Protein AF-A0A143G7W2-F1 (afdb_monomer_lite)

Radius of gyration: 32.05 Å; chains: 1; bounding box: 91×72×59 Å

Sequence (202 aa):
MAYADEVELKKSCVKDNPLVAGETDATLLQIYAQVCDKKNKDNKNGYLAQAAQQFQKIGRNDKALRLVNELNANNIQHSTLTDVKFLAGIGIANEALTQMRGAEVRYLTDETYAHAIALNDAVKKAKPLTVIEAKVEEPPKPVEVRRTRTTQRAATTQRRNIAATRTRQTQRNTTPVRTQAPAAKPATQPQRANPFGSLSQK

Secondary structure (DSSP, 8-state):
-------PPPHHHHHH-GGGTT---HHHHHHHHHHH-GGGGGGHHHHHHHHHHHHHHTT-HHHHHHHHHHHHHTT---HHHHHHHHHHHHHHHHHHHHHHHHTS--PPPHHHHHHHHHHHHHHHHT--HHHHHTTTS-PPP---------------------PPPP----------------------------TTTT----

Structure (mmCIF, N/CA/C/O backbone):
data_AF-A0A143G7W2-F1
#
_entry.id   AF-A0A143G7W2-F1
#
loop_
_atom_site.group_PDB
_atom_site.id
_atom_site.type_symbol
_atom_site.label_atom_id
_atom_site.label_alt_id
_atom_site.label_comp_id
_atom_site.label_asym_id
_atom_site.label_entity_id
_atom_site.label_seq_id
_atom_site.pdbx_PDB_ins_code
_atom_site.Cartn_x
_atom_site.Cartn_y
_atom_site.Cartn_z
_atom_site.occupancy
_atom_site.B_iso_or_equiv
_atom_site.auth_seq_id
_atom_site.auth_comp_id
_atom_site.auth_asym_id
_atom_site.auth_atom_id
_atom_site.pdbx_PDB_model_num
ATOM 1 N N . MET A 1 1 ? 8.218 -19.122 29.228 1.00 36.06 1 MET A N 1
ATOM 2 C CA . MET A 1 1 ? 7.908 -18.460 27.945 1.00 36.06 1 MET A CA 1
ATOM 3 C C . MET A 1 1 ? 6.431 -18.125 27.985 1.00 36.06 1 MET A C 1
ATOM 5 O O . MET A 1 1 ? 5.634 -19.045 28.091 1.00 36.06 1 MET A O 1
ATOM 9 N N . ALA A 1 2 ? 6.077 -16.843 28.076 1.00 36.91 2 ALA A N 1
ATOM 10 C CA . ALA A 1 2 ? 4.679 -16.426 28.083 1.00 36.91 2 ALA A CA 1
ATOM 11 C C . ALA A 1 2 ? 4.142 -16.566 26.656 1.00 36.91 2 ALA A C 1
ATOM 13 O O . ALA A 1 2 ? 4.701 -15.972 25.735 1.00 36.91 2 ALA A O 1
ATOM 14 N N . TYR A 1 3 ? 3.122 -17.401 26.477 1.00 42.34 3 TYR A N 1
ATOM 15 C CA . TYR A 1 3 ? 2.371 -17.485 25.233 1.00 42.34 3 TYR A CA 1
ATOM 16 C C . TYR A 1 3 ? 1.749 -16.108 25.001 1.00 42.34 3 TYR A C 1
ATOM 18 O O . TYR A 1 3 ? 0.978 -15.634 25.831 1.00 42.34 3 TYR A O 1
ATOM 26 N N . ALA A 1 4 ? 2.155 -15.422 23.934 1.00 49.25 4 ALA A N 1
ATOM 27 C CA . ALA A 1 4 ? 1.393 -14.281 23.460 1.00 49.25 4 ALA A CA 1
ATOM 28 C C . ALA A 1 4 ? 0.025 -14.838 23.060 1.00 49.25 4 ALA A C 1
ATOM 30 O O . ALA A 1 4 ? -0.034 -15.665 22.151 1.00 49.25 4 ALA A O 1
ATOM 31 N N . ASP A 1 5 ? -1.027 -14.463 23.790 1.00 54.78 5 ASP A N 1
ATOM 32 C CA . ASP A 1 5 ? -2.400 -14.823 23.446 1.00 54.78 5 ASP A CA 1
ATOM 33 C C . ASP A 1 5 ? -2.625 -14.539 21.959 1.00 54.78 5 ASP A C 1
ATOM 35 O O . ASP A 1 5 ? -2.422 -13.417 21.480 1.00 54.78 5 ASP A O 1
ATOM 39 N N . GLU A 1 6 ? -2.994 -15.580 21.221 1.00 66.00 6 GLU A N 1
ATOM 40 C CA . GLU A 1 6 ? -3.349 -15.483 19.816 1.00 66.00 6 GLU A CA 1
ATOM 41 C C . GLU A 1 6 ? -4.585 -14.582 19.715 1.00 66.00 6 GLU A C 1
ATOM 43 O O . GLU A 1 6 ? -5.655 -14.884 20.247 1.00 66.00 6 GLU A O 1
ATOM 48 N N . VAL A 1 7 ? -4.416 -13.397 19.123 1.00 79.56 7 VAL A N 1
ATOM 49 C CA . VAL A 1 7 ? -5.477 -12.387 19.075 1.00 79.56 7 VAL A CA 1
ATOM 50 C C . VAL A 1 7 ? -6.489 -12.789 18.009 1.00 79.56 7 VAL A C 1
ATOM 52 O O . VAL A 1 7 ? -6.415 -12.355 16.864 1.00 79.56 7 VAL A O 1
ATOM 55 N N . GLU A 1 8 ? -7.459 -13.615 18.388 1.00 85.25 8 GLU A N 1
ATOM 56 C CA . GLU A 1 8 ? -8.563 -13.987 17.510 1.00 85.25 8 GLU A CA 1
ATOM 57 C C . GLU A 1 8 ? -9.680 -12.933 17.519 1.00 85.25 8 GLU A C 1
ATOM 59 O O . GLU A 1 8 ? -10.251 -12.564 18.552 1.00 85.25 8 GLU A O 1
ATOM 64 N N . LEU A 1 9 ? -10.046 -12.453 16.328 1.00 91.00 9 LEU A N 1
ATOM 65 C CA . LEU A 1 9 ? -11.159 -11.525 16.160 1.00 91.00 9 LEU A CA 1
ATOM 66 C C . LEU A 1 9 ? -12.503 -12.254 16.230 1.00 91.00 9 LEU A C 1
ATOM 68 O O . LEU A 1 9 ? -12.721 -13.295 15.611 1.00 91.00 9 LEU A O 1
ATOM 72 N N . LYS A 1 10 ? -13.477 -11.640 16.912 1.00 93.12 10 LYS A N 1
ATOM 73 C CA . LYS A 1 10 ? -14.865 -12.130 16.923 1.00 93.12 10 LYS A CA 1
ATOM 74 C C . LYS A 1 10 ? -15.406 -12.225 15.493 1.00 93.12 10 LYS A C 1
ATOM 76 O O . LYS A 1 10 ? -15.246 -11.292 14.709 1.00 93.12 10 LYS A O 1
ATOM 81 N N . LYS A 1 11 ? -16.171 -13.278 15.183 1.00 92.75 11 LYS A N 1
ATOM 82 C CA . LYS A 1 11 ? -16.776 -13.483 13.847 1.00 92.75 11 LYS A CA 1
ATOM 83 C C . LYS A 1 11 ? -17.564 -12.269 13.331 1.00 92.75 11 LYS A C 1
ATOM 85 O O . LYS A 1 11 ? -17.514 -11.966 12.144 1.00 92.75 11 LYS A O 1
ATOM 90 N N . SER A 1 12 ? -18.258 -11.544 14.213 1.00 93.69 12 SER A N 1
ATOM 91 C CA . SER A 1 12 ? -18.975 -10.311 13.850 1.00 93.69 12 SER A CA 1
ATOM 92 C C . SER A 1 12 ? -18.035 -9.190 13.393 1.00 93.69 12 SER A C 1
ATOM 94 O O . SER A 1 12 ? -18.345 -8.491 12.441 1.00 93.69 12 SER A O 1
ATOM 96 N N . CYS A 1 13 ? -16.867 -9.052 14.028 1.00 93.88 13 CYS A N 1
ATOM 97 C CA . CYS A 1 13 ? -15.859 -8.058 13.660 1.00 93.88 13 CYS A CA 1
ATOM 98 C C . CYS A 1 13 ? -15.319 -8.308 12.249 1.00 93.88 13 CYS A C 1
ATOM 100 O O . CYS A 1 13 ? -15.228 -7.378 11.453 1.00 93.88 13 CYS A O 1
ATOM 102 N N . VAL A 1 14 ? -15.025 -9.572 11.927 1.00 95.06 14 VAL A N 1
ATOM 103 C CA . VAL A 1 14 ? -14.552 -9.974 10.594 1.00 95.06 14 VAL A CA 1
ATOM 104 C C . VAL A 1 14 ? -15.641 -9.769 9.538 1.00 95.06 14 VAL A C 1
ATOM 106 O O . VAL A 1 14 ? -15.345 -9.318 8.436 1.00 95.06 14 VAL A O 1
ATOM 109 N N . LYS A 1 15 ? -16.912 -10.028 9.878 1.00 95.69 15 LYS A N 1
ATOM 110 C CA . LYS A 1 15 ? -18.050 -9.755 8.986 1.00 95.69 15 LYS A CA 1
ATOM 111 C C . LYS A 1 15 ? -18.158 -8.269 8.625 1.00 95.69 15 LYS A C 1
ATOM 113 O O . LYS A 1 15 ? -18.395 -7.949 7.465 1.00 95.69 15 LYS A O 1
ATOM 118 N N . ASP A 1 16 ? -17.961 -7.384 9.600 1.00 93.94 16 ASP A N 1
ATOM 119 C CA . ASP A 1 16 ? -18.021 -5.932 9.393 1.00 93.94 16 ASP A CA 1
ATOM 120 C C . ASP A 1 16 ? -16.742 -5.369 8.746 1.00 93.94 16 ASP A C 1
ATOM 122 O O . ASP A 1 16 ? -16.755 -4.264 8.207 1.00 93.94 16 ASP A O 1
ATOM 126 N N . ASN A 1 17 ? -15.635 -6.118 8.792 1.00 94.94 17 ASN A N 1
ATOM 127 C CA . ASN A 1 17 ? -14.330 -5.720 8.268 1.00 94.94 17 ASN A CA 1
ATOM 128 C C . ASN A 1 17 ? -13.740 -6.831 7.383 1.00 94.94 17 ASN A C 1
ATOM 130 O O . ASN A 1 17 ? -12.750 -7.461 7.756 1.00 94.94 17 ASN A O 1
ATOM 134 N N . PRO A 1 18 ? -14.299 -7.076 6.186 1.00 95.06 18 PRO A N 1
ATOM 135 C CA . PRO A 1 18 ? -13.916 -8.219 5.356 1.00 95.06 18 PRO A CA 1
ATOM 136 C C . PRO A 1 18 ? -12.445 -8.209 4.909 1.00 95.06 18 PRO A C 1
ATOM 138 O O . PRO A 1 18 ? -11.904 -9.257 4.571 1.00 95.06 18 PRO A O 1
ATOM 141 N N . LEU A 1 19 ? -11.769 -7.054 4.933 1.00 95.12 19 LEU A N 1
ATOM 142 C CA . LEU A 1 19 ? -10.351 -6.945 4.568 1.00 95.12 19 LEU A CA 1
ATOM 143 C C . LEU A 1 19 ? -9.424 -7.729 5.511 1.00 95.12 19 LEU A C 1
ATOM 145 O O . LEU A 1 19 ? -8.384 -8.207 5.061 1.00 95.12 19 LEU A O 1
ATOM 149 N N . VAL A 1 20 ? -9.799 -7.904 6.785 1.00 95.31 20 VAL A N 1
ATOM 150 C CA . VAL A 1 20 ? -8.984 -8.637 7.774 1.00 95.31 20 VAL A CA 1
ATOM 151 C C . VAL A 1 20 ? -9.208 -10.153 7.732 1.00 95.31 20 VAL A C 1
ATOM 153 O O . VAL A 1 20 ? -8.523 -10.906 8.417 1.00 95.31 20 VAL A O 1
ATOM 156 N N . ALA A 1 21 ? -10.166 -10.632 6.935 1.00 94.06 21 ALA A N 1
ATOM 157 C CA . ALA A 1 21 ? -10.434 -12.060 6.836 1.00 94.06 21 ALA A CA 1
ATOM 158 C C . ALA A 1 21 ? -9.197 -12.816 6.315 1.00 94.06 21 ALA A C 1
ATOM 160 O O . ALA A 1 21 ? -8.621 -12.450 5.286 1.00 94.06 21 ALA A O 1
ATOM 161 N N . GLY A 1 22 ? -8.810 -13.873 7.036 1.00 91.38 22 GLY A N 1
ATOM 162 C CA . GLY A 1 22 ? -7.661 -14.721 6.705 1.00 91.38 22 GLY A CA 1
ATOM 163 C C . GLY A 1 22 ? -6.290 -14.112 7.012 1.00 91.38 22 GLY A C 1
ATOM 164 O O . GLY A 1 22 ? -5.282 -14.722 6.669 1.00 91.38 22 GLY A O 1
ATOM 165 N N . GLU A 1 23 ? -6.226 -12.930 7.631 1.00 94.25 23 GLU A N 1
ATOM 166 C CA . GLU A 1 23 ? -4.955 -12.350 8.064 1.00 94.25 23 GLU A CA 1
ATOM 167 C C . GLU A 1 23 ? -4.480 -12.956 9.386 1.00 94.25 23 GLU A C 1
ATOM 169 O O . GLU A 1 23 ? -5.280 -13.249 10.272 1.00 94.25 23 GLU A O 1
ATOM 174 N N . THR A 1 24 ? -3.163 -13.100 9.519 1.00 93.88 24 THR A N 1
ATOM 175 C CA . THR A 1 24 ? -2.505 -13.701 10.692 1.00 93.88 24 THR A CA 1
ATOM 176 C C . THR A 1 24 ? -1.534 -12.743 11.383 1.00 93.88 24 THR A C 1
ATOM 178 O O . THR A 1 24 ? -0.910 -13.106 12.376 1.00 93.88 24 THR A O 1
ATOM 181 N N . ASP A 1 25 ? -1.357 -11.526 10.855 1.00 95.81 25 ASP A N 1
ATOM 182 C CA . ASP A 1 25 ? -0.448 -10.540 11.439 1.00 95.81 25 ASP A CA 1
ATOM 183 C C . ASP A 1 25 ? -0.971 -10.069 12.803 1.00 95.81 25 ASP A C 1
ATOM 185 O O . ASP A 1 25 ? -2.022 -9.433 12.898 1.00 95.81 25 ASP A O 1
ATOM 189 N N . ALA A 1 26 ? -0.225 -10.366 13.869 1.00 94.94 26 ALA A N 1
ATOM 190 C CA . ALA A 1 26 ? -0.659 -10.103 15.239 1.00 94.94 26 ALA A CA 1
ATOM 191 C C . ALA A 1 26 ? -0.938 -8.612 15.492 1.00 94.94 26 ALA A C 1
ATOM 193 O O . ALA A 1 26 ? -1.921 -8.266 16.147 1.00 94.94 26 ALA A O 1
ATOM 194 N N . THR A 1 27 ? -0.110 -7.716 14.945 1.00 96.44 27 THR A N 1
ATOM 195 C CA . THR A 1 27 ? -0.301 -6.266 15.087 1.00 96.44 27 THR A CA 1
ATOM 196 C C . THR A 1 27 ? -1.569 -5.800 14.374 1.00 96.44 27 THR A C 1
ATOM 198 O O . THR A 1 27 ? -2.349 -5.036 14.942 1.00 96.44 27 THR A O 1
ATOM 201 N N . LEU A 1 28 ? -1.828 -6.290 13.162 1.00 97.25 28 LEU A N 1
ATOM 202 C CA . LEU A 1 28 ? -3.048 -5.997 12.418 1.00 97.25 28 LEU A CA 1
ATOM 203 C C . LEU A 1 28 ? -4.295 -6.485 13.165 1.00 97.25 28 LEU A C 1
ATOM 205 O O . LEU A 1 28 ? -5.264 -5.734 13.296 1.00 97.25 28 LEU A O 1
ATOM 209 N N . LEU A 1 29 ? -4.266 -7.713 13.688 1.00 96.62 29 LEU A N 1
ATOM 210 C CA . LEU A 1 29 ? -5.375 -8.286 14.453 1.00 96.62 29 LEU A CA 1
ATOM 211 C C . LEU A 1 29 ? -5.641 -7.488 15.737 1.00 96.62 29 LEU A C 1
ATOM 213 O O . LEU A 1 29 ? -6.794 -7.194 16.048 1.00 96.62 29 LEU A O 1
ATOM 217 N N . GLN A 1 30 ? -4.596 -7.032 16.433 1.00 96.38 30 GLN A N 1
ATOM 218 C CA . GLN A 1 30 ? -4.735 -6.138 17.589 1.00 96.38 30 GLN A CA 1
ATOM 219 C C . GLN A 1 30 ? -5.372 -4.794 17.222 1.00 96.38 30 GLN A C 1
ATOM 221 O O . GLN A 1 30 ? -6.261 -4.328 17.936 1.00 96.38 30 GLN A O 1
ATOM 226 N N . ILE A 1 31 ? -4.976 -4.180 16.103 1.00 97.25 31 ILE A N 1
ATOM 227 C CA . ILE A 1 31 ? -5.592 -2.933 15.626 1.00 97.25 31 ILE A CA 1
ATOM 228 C C . ILE A 1 31 ? -7.081 -3.160 15.334 1.00 97.25 31 ILE A C 1
ATOM 230 O O . ILE A 1 31 ? -7.925 -2.381 15.778 1.00 97.25 31 ILE A O 1
ATOM 234 N N . TYR A 1 32 ? -7.438 -4.250 14.651 1.00 96.56 32 TYR A N 1
ATOM 235 C CA . TYR A 1 32 ? -8.839 -4.569 14.367 1.00 96.56 32 TYR A CA 1
ATOM 236 C C . TYR A 1 32 ? -9.650 -4.929 15.616 1.00 96.56 32 TYR A C 1
ATOM 238 O O . TYR A 1 32 ? -10.845 -4.629 15.673 1.00 96.56 32 TYR A O 1
ATOM 246 N N . ALA A 1 33 ? -9.021 -5.482 16.655 1.00 95.25 33 ALA A N 1
ATOM 247 C CA . ALA A 1 33 ? -9.676 -5.656 17.946 1.00 95.25 33 ALA A CA 1
ATOM 248 C C . ALA A 1 33 ? -10.106 -4.296 18.524 1.00 95.25 33 ALA A C 1
ATOM 250 O O . ALA A 1 33 ? -11.224 -4.178 19.026 1.00 95.25 33 ALA A O 1
ATOM 251 N N . GLN A 1 34 ? -9.283 -3.251 18.358 1.00 96.38 34 GLN A N 1
ATOM 252 C CA . GLN A 1 34 ? -9.636 -1.883 18.751 1.00 96.38 34 GLN A CA 1
ATOM 253 C C . GLN A 1 34 ? -10.724 -1.269 17.860 1.00 96.38 34 GLN A C 1
ATOM 255 O O . GLN A 1 34 ? -11.620 -0.614 18.388 1.00 96.38 34 GLN A O 1
ATOM 260 N N . VAL A 1 35 ? -10.699 -1.515 16.541 1.00 95.94 35 VAL A N 1
ATOM 261 C CA . VAL A 1 35 ? -11.764 -1.095 15.598 1.00 95.94 35 VAL A CA 1
ATOM 262 C C . VAL A 1 35 ? -13.129 -1.652 16.016 1.00 95.94 35 VAL A C 1
ATOM 264 O O . VAL A 1 35 ? -14.157 -0.993 15.846 1.00 95.94 35 VAL A O 1
ATOM 267 N N . CYS A 1 36 ? -13.142 -2.878 16.535 1.00 94.56 36 CYS A N 1
ATOM 268 C CA . CYS A 1 36 ? -14.352 -3.608 16.891 1.00 94.56 36 CYS A CA 1
ATOM 269 C C . CYS A 1 36 ? -14.779 -3.441 18.354 1.00 94.56 36 CYS A C 1
ATOM 271 O O . CYS A 1 36 ? -15.866 -3.899 18.726 1.00 94.56 36 CYS A O 1
ATOM 273 N N . ASP A 1 37 ? -13.973 -2.773 19.181 1.00 94.62 37 ASP A N 1
ATOM 274 C CA . ASP A 1 37 ? -14.378 -2.416 20.533 1.00 94.62 37 ASP A CA 1
ATOM 275 C C . ASP A 1 37 ? -15.419 -1.287 20.489 1.00 94.62 37 ASP A C 1
ATOM 277 O O . ASP A 1 37 ? -15.194 -0.193 19.969 1.00 94.62 37 ASP A O 1
ATOM 281 N N . LYS A 1 38 ? -16.584 -1.544 21.093 1.00 92.31 38 LYS A N 1
ATOM 282 C CA . LYS A 1 38 ? -17.676 -0.569 21.204 1.00 92.31 38 LYS A CA 1
ATOM 283 C C . LYS A 1 38 ? -17.269 0.685 21.982 1.00 92.31 38 LYS A C 1
ATOM 285 O O . LYS A 1 38 ? -17.933 1.704 21.812 1.00 92.31 38 LYS A O 1
ATOM 290 N N . LYS A 1 39 ? -16.229 0.614 22.817 1.00 94.06 39 LYS A N 1
ATOM 291 C CA . LYS A 1 39 ? -15.675 1.758 23.556 1.00 94.06 39 LYS A CA 1
ATOM 292 C C . LYS A 1 39 ? -14.925 2.739 22.651 1.00 94.06 39 LYS A C 1
ATOM 294 O O . LYS A 1 39 ? -14.856 3.916 22.971 1.00 94.06 39 LYS A O 1
ATOM 299 N N . ASN A 1 40 ? -14.429 2.274 21.506 1.00 93.94 40 ASN A N 1
ATOM 300 C CA . ASN A 1 40 ? -13.577 3.043 20.598 1.00 93.94 40 ASN A CA 1
ATOM 301 C C . ASN A 1 40 ? -14.320 3.587 19.370 1.00 93.94 40 ASN A C 1
ATOM 303 O O . ASN A 1 40 ? -13.687 3.982 18.391 1.00 93.94 40 ASN A O 1
ATOM 307 N N . LYS A 1 41 ? -15.658 3.608 19.389 1.00 91.81 41 LYS A N 1
ATOM 308 C CA . LYS A 1 41 ? -16.477 4.011 18.232 1.00 91.81 41 LYS A CA 1
ATOM 309 C C . LYS A 1 41 ? -16.100 5.384 17.676 1.00 91.81 41 LYS A C 1
ATOM 311 O O . LYS A 1 41 ? -16.039 5.530 16.458 1.00 91.81 41 LYS A O 1
ATOM 316 N N . ASP A 1 42 ? -15.786 6.338 18.547 1.00 91.81 42 ASP A N 1
ATOM 317 C CA . ASP A 1 42 ? -15.444 7.709 18.149 1.00 91.81 42 ASP A CA 1
ATOM 318 C C . ASP A 1 42 ? -14.066 7.799 17.475 1.00 91.81 42 ASP A C 1
ATOM 320 O O . ASP A 1 42 ? -13.845 8.650 16.617 1.00 91.81 42 ASP A O 1
ATOM 324 N N . ASN A 1 43 ? -13.151 6.878 17.800 1.00 92.81 43 ASN A N 1
ATOM 325 C CA . ASN A 1 43 ? -11.812 6.801 17.211 1.00 92.81 43 ASN A CA 1
ATOM 326 C C . ASN A 1 43 ? -11.660 5.643 16.207 1.00 92.81 43 ASN A C 1
ATOM 328 O O . ASN A 1 43 ? -10.548 5.264 15.834 1.00 92.81 43 ASN A O 1
ATOM 332 N N . LYS A 1 44 ? -12.774 5.069 15.735 1.00 94.38 44 LYS A N 1
ATOM 333 C CA . LYS A 1 44 ? -12.754 3.945 14.787 1.00 94.38 44 LYS A CA 1
ATOM 334 C C . LYS A 1 44 ? -11.913 4.270 13.548 1.00 94.38 44 LYS A C 1
ATOM 336 O O . LYS A 1 44 ? -11.127 3.443 13.095 1.00 94.38 44 LYS A O 1
ATOM 341 N N . ASN A 1 45 ? -12.034 5.495 13.040 1.00 94.50 45 ASN A N 1
ATOM 342 C CA . ASN A 1 45 ? -11.313 5.958 11.855 1.00 94.50 45 ASN A CA 1
ATOM 343 C C . ASN A 1 45 ? -9.796 6.036 12.078 1.00 94.50 45 ASN A C 1
ATOM 345 O O . ASN A 1 45 ? -9.035 5.710 11.169 1.00 94.50 45 ASN A O 1
ATOM 349 N N . GLY A 1 46 ? -9.353 6.402 13.285 1.00 94.69 46 GLY A N 1
ATOM 350 C CA . GLY A 1 46 ? -7.935 6.405 13.644 1.00 94.69 46 GLY A CA 1
ATOM 351 C C . GLY A 1 46 ? -7.339 4.999 13.611 1.00 94.69 46 GLY A C 1
ATOM 352 O O . GLY A 1 46 ? -6.286 4.786 13.011 1.00 94.69 46 GLY A O 1
ATOM 353 N N . TYR A 1 47 ? -8.050 4.012 14.162 1.00 96.75 47 TYR A N 1
ATOM 354 C CA . TYR A 1 47 ? -7.621 2.612 14.094 1.00 96.75 47 TYR A CA 1
ATOM 355 C C . TYR A 1 47 ? -7.664 2.048 12.671 1.00 96.75 47 TYR A C 1
ATOM 357 O O . TYR A 1 47 ? -6.753 1.328 12.276 1.00 96.75 47 TYR A O 1
ATOM 365 N N . LEU A 1 48 ? -8.655 2.415 11.854 1.00 96.69 48 LEU A N 1
ATOM 366 C CA . LEU A 1 48 ? -8.673 2.026 10.440 1.00 96.69 48 LEU A CA 1
ATOM 367 C C . LEU A 1 48 ? -7.502 2.643 9.658 1.00 96.69 48 LEU A C 1
ATOM 369 O O . LEU A 1 48 ? -6.908 1.973 8.815 1.00 96.69 48 LEU A O 1
ATOM 373 N N . ALA A 1 49 ? -7.105 3.880 9.966 1.00 96.62 49 ALA A N 1
ATOM 374 C CA . ALA A 1 49 ? -5.912 4.486 9.379 1.00 96.62 49 ALA A CA 1
ATOM 375 C C . ALA A 1 49 ? -4.622 3.758 9.804 1.00 96.62 49 ALA A C 1
ATOM 377 O O . ALA A 1 49 ? -3.717 3.587 8.986 1.00 96.62 49 ALA A O 1
ATOM 378 N N . GLN A 1 50 ? -4.536 3.285 11.051 1.00 97.31 50 GLN A N 1
ATOM 379 C CA . GLN A 1 50 ? -3.432 2.431 11.510 1.00 97.31 50 GLN A CA 1
ATOM 380 C C . GLN A 1 50 ? -3.443 1.061 10.823 1.00 97.31 50 GLN A C 1
ATOM 382 O O . GLN A 1 50 ? -2.391 0.576 10.413 1.00 97.31 50 GLN A O 1
ATOM 387 N N . ALA A 1 51 ? -4.617 0.457 10.631 1.00 97.75 51 ALA A N 1
ATOM 388 C CA . ALA A 1 51 ? -4.753 -0.809 9.916 1.00 97.75 51 ALA A CA 1
ATOM 389 C C . ALA A 1 51 ? -4.284 -0.673 8.462 1.00 97.75 51 ALA A C 1
ATOM 391 O O . ALA A 1 51 ? -3.562 -1.534 7.968 1.00 97.75 51 ALA A O 1
ATOM 392 N N . ALA A 1 52 ? -4.613 0.440 7.796 1.00 98.06 52 ALA A N 1
ATOM 393 C CA . ALA A 1 52 ? -4.139 0.727 6.444 1.00 98.06 52 ALA A CA 1
ATOM 394 C C . ALA A 1 52 ? -2.603 0.798 6.372 1.00 98.06 52 ALA A C 1
ATOM 396 O O . ALA A 1 52 ? -2.000 0.219 5.469 1.00 98.06 52 ALA A O 1
ATOM 397 N N . GLN A 1 53 ? -1.963 1.449 7.350 1.00 98.12 53 GLN A N 1
ATOM 398 C CA . GLN A 1 53 ? -0.501 1.457 7.463 1.00 98.12 53 GLN A CA 1
ATOM 399 C C . GLN A 1 53 ? 0.055 0.055 7.678 1.00 98.12 53 GLN A C 1
ATOM 401 O O . GLN A 1 53 ? 1.052 -0.309 7.061 1.00 98.12 53 GLN A O 1
ATOM 406 N N . GLN A 1 54 ? -0.575 -0.734 8.548 1.00 98.25 54 GLN A N 1
ATOM 407 C CA . GLN A 1 54 ? -0.088 -2.070 8.854 1.00 98.25 54 GLN A CA 1
ATOM 408 C C . GLN A 1 54 ? -0.196 -2.995 7.641 1.00 98.25 54 GLN A C 1
ATOM 410 O O . GLN A 1 54 ? 0.787 -3.655 7.322 1.00 98.25 54 GLN A O 1
ATOM 415 N N . PHE A 1 55 ? -1.310 -2.963 6.899 1.00 98.44 55 PHE A N 1
ATOM 416 C CA . PHE A 1 55 ? -1.439 -3.674 5.623 1.00 98.44 55 PHE A CA 1
ATOM 417 C C . PHE A 1 55 ? -0.309 -3.326 4.649 1.00 98.44 55 PHE A C 1
ATOM 419 O O . PHE A 1 55 ? 0.282 -4.223 4.049 1.00 98.44 55 PHE A O 1
ATOM 426 N N . GLN A 1 56 ? 0.030 -2.041 4.521 1.00 98.12 56 GLN A N 1
ATOM 427 C CA . GLN A 1 56 ? 1.121 -1.601 3.652 1.00 98.12 56 GLN A CA 1
ATOM 428 C C . GLN A 1 56 ? 2.479 -2.137 4.133 1.00 98.12 56 GLN A C 1
ATOM 430 O O . GLN A 1 56 ? 3.255 -2.639 3.321 1.00 98.12 56 GLN A O 1
ATOM 435 N N . LYS A 1 57 ? 2.751 -2.103 5.443 1.00 97.56 57 LYS A N 1
ATOM 436 C CA . LYS A 1 57 ? 4.000 -2.620 6.031 1.00 97.56 57 LYS A CA 1
ATOM 437 C C . LYS A 1 57 ? 4.194 -4.118 5.806 1.00 97.56 57 LYS A C 1
ATOM 439 O O . LYS A 1 57 ? 5.318 -4.542 5.559 1.00 97.56 57 LYS A O 1
ATOM 444 N N . ILE A 1 58 ? 3.120 -4.907 5.856 1.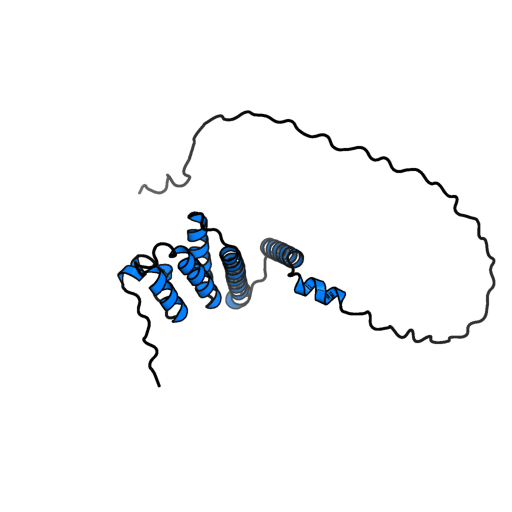00 97.31 58 ILE A N 1
ATOM 445 C CA . ILE A 1 58 ? 3.166 -6.362 5.623 1.00 97.31 58 ILE A CA 1
ATOM 446 C C . ILE A 1 58 ? 3.033 -6.743 4.136 1.00 97.31 58 ILE A C 1
ATOM 448 O O . ILE A 1 58 ? 2.854 -7.914 3.805 1.00 97.31 58 ILE A O 1
ATOM 452 N N . GLY A 1 59 ? 3.092 -5.765 3.224 1.00 96.69 59 GLY A N 1
ATOM 453 C CA . GLY A 1 59 ? 3.064 -5.985 1.776 1.00 96.69 59 GLY A CA 1
ATOM 454 C C . GLY A 1 59 ? 1.682 -6.276 1.181 1.00 96.69 59 GLY A C 1
ATOM 455 O O . GLY A 1 59 ? 1.584 -6.551 -0.011 1.00 96.69 59 GLY A O 1
ATOM 456 N N . ARG A 1 60 ? 0.599 -6.177 1.961 1.00 97.81 60 ARG A N 1
ATOM 457 C CA . ARG A 1 60 ? -0.798 -6.298 1.492 1.00 97.81 60 ARG A CA 1
ATOM 458 C C . ARG A 1 60 ? -1.268 -4.976 0.879 1.00 97.81 60 ARG A C 1
ATOM 460 O O . ARG A 1 60 ? -2.180 -4.312 1.379 1.00 97.81 60 ARG A O 1
ATOM 467 N N . ASN A 1 61 ? -0.569 -4.544 -0.167 1.00 98.19 61 ASN A N 1
ATOM 468 C CA . ASN A 1 61 ? -0.730 -3.216 -0.758 1.00 98.19 61 ASN A CA 1
ATOM 469 C C . ASN A 1 61 ? -2.121 -3.007 -1.381 1.00 98.19 61 ASN A C 1
ATOM 471 O O . ASN A 1 61 ? -2.665 -1.907 -1.319 1.00 98.19 61 ASN A O 1
ATOM 475 N N . ASP A 1 62 ? -2.730 -4.062 -1.919 1.00 97.62 62 ASP A N 1
ATOM 476 C CA . ASP A 1 62 ? -4.103 -4.080 -2.426 1.00 97.62 62 ASP A CA 1
ATOM 477 C C . ASP A 1 62 ? -5.126 -3.759 -1.319 1.00 97.62 62 ASP A C 1
ATOM 479 O O . ASP A 1 62 ? -5.971 -2.871 -1.477 1.00 97.62 62 ASP A O 1
ATOM 483 N N . LYS A 1 63 ? -5.001 -4.419 -0.160 1.00 98.12 63 LYS A N 1
ATOM 484 C CA . LYS A 1 63 ? -5.870 -4.206 1.005 1.00 98.12 63 LYS A CA 1
ATOM 485 C C . LYS A 1 63 ? -5.653 -2.830 1.620 1.00 98.12 63 LYS A C 1
ATOM 487 O O . LYS A 1 63 ? -6.630 -2.149 1.936 1.00 98.12 63 LYS A O 1
ATOM 492 N N . ALA A 1 64 ? -4.397 -2.392 1.728 1.00 98.31 64 ALA A N 1
ATOM 493 C CA . ALA A 1 64 ? -4.057 -1.045 2.181 1.00 98.31 64 ALA A CA 1
ATOM 494 C C . ALA A 1 64 ? -4.713 0.019 1.290 1.00 98.31 64 ALA A C 1
ATOM 496 O O . ALA A 1 64 ? -5.411 0.903 1.788 1.00 98.31 64 ALA A O 1
ATOM 497 N N . LEU A 1 65 ? -4.546 -0.092 -0.032 1.00 98.06 65 LEU A N 1
ATOM 498 C CA . LEU A 1 65 ? -5.094 0.863 -0.991 1.00 98.06 65 LEU A CA 1
ATOM 499 C C . LEU A 1 65 ? -6.625 0.889 -0.958 1.00 98.06 65 LEU A C 1
ATOM 501 O O . LEU A 1 65 ? -7.224 1.967 -0.989 1.00 98.06 65 LEU A O 1
ATOM 505 N N . ARG A 1 66 ? -7.265 -0.281 -0.861 1.00 97.75 66 ARG A N 1
ATOM 506 C CA . ARG A 1 66 ? -8.721 -0.383 -0.740 1.00 97.75 66 ARG A CA 1
ATOM 507 C C . ARG A 1 66 ? -9.231 0.314 0.519 1.00 97.75 66 ARG A C 1
ATOM 509 O O . ARG A 1 66 ? -10.117 1.158 0.410 1.00 97.75 66 ARG A O 1
ATOM 516 N N . LEU A 1 67 ? -8.625 0.042 1.675 1.00 97.69 67 LEU A N 1
ATOM 517 C CA . LEU A 1 67 ? -9.013 0.671 2.938 1.00 97.69 67 LEU A CA 1
ATOM 518 C C . LEU A 1 67 ? -8.809 2.193 2.914 1.00 97.69 67 LEU A C 1
ATOM 520 O O . LEU A 1 67 ? -9.683 2.943 3.342 1.00 97.69 67 LEU A O 1
ATOM 524 N N . VAL A 1 68 ? -7.692 2.673 2.356 1.00 97.88 68 VAL A N 1
ATOM 525 C CA . VAL A 1 68 ? -7.455 4.117 2.197 1.00 97.88 68 VAL A CA 1
ATOM 526 C C . VAL A 1 68 ? -8.519 4.767 1.311 1.00 97.88 68 VAL A C 1
ATOM 528 O O . VAL A 1 68 ? -9.006 5.852 1.626 1.00 97.88 68 VAL A O 1
ATOM 531 N N . ASN A 1 69 ? -8.890 4.136 0.196 1.00 96.88 69 ASN A N 1
ATOM 532 C CA . ASN A 1 69 ? -9.912 4.683 -0.693 1.00 96.88 69 ASN A CA 1
ATOM 533 C C . ASN A 1 69 ? -11.296 4.707 -0.026 1.00 96.88 69 ASN A C 1
ATOM 535 O O . ASN A 1 69 ? -12.015 5.690 -0.192 1.00 96.88 69 ASN A O 1
ATOM 539 N N . GLU A 1 70 ? -11.641 3.689 0.766 1.00 96.19 70 GLU A N 1
ATOM 540 C CA . GLU A 1 70 ? -12.870 3.668 1.569 1.00 96.19 70 GLU A CA 1
ATOM 541 C C . GLU A 1 70 ? -12.889 4.805 2.607 1.00 96.19 70 GLU A C 1
ATOM 543 O O . GLU A 1 70 ? -13.885 5.519 2.723 1.00 96.19 70 GLU A O 1
ATOM 548 N N . LEU A 1 71 ? -11.784 5.045 3.321 1.00 96.31 71 LEU A N 1
ATOM 549 C CA . LEU A 1 71 ? -11.679 6.153 4.280 1.00 96.31 71 LEU A CA 1
ATOM 550 C C . LEU A 1 71 ? -11.804 7.521 3.592 1.00 96.31 71 LEU A C 1
ATOM 552 O O . LEU A 1 71 ? -12.607 8.356 4.012 1.00 96.31 71 LEU A O 1
ATOM 556 N N . ASN A 1 72 ? -11.087 7.725 2.486 1.00 96.62 72 ASN A N 1
ATOM 557 C CA . ASN A 1 72 ? -11.153 8.968 1.717 1.00 96.62 72 ASN A CA 1
ATOM 558 C C . ASN A 1 72 ? -12.557 9.222 1.141 1.00 96.62 72 ASN A C 1
ATOM 560 O O . ASN A 1 72 ? -13.021 10.361 1.155 1.00 96.62 72 ASN A O 1
ATOM 564 N N . ALA A 1 73 ? -13.254 8.179 0.670 1.00 96.06 73 ALA A N 1
ATOM 565 C CA . ALA A 1 73 ? -14.632 8.282 0.178 1.00 96.06 73 ALA A CA 1
ATOM 566 C C . ALA A 1 73 ? -15.616 8.719 1.277 1.00 96.06 73 ALA A C 1
ATOM 568 O O . ALA A 1 73 ? -16.612 9.380 0.992 1.00 96.06 73 ALA A O 1
ATOM 569 N N . ASN A 1 74 ? -15.297 8.416 2.536 1.00 94.69 74 ASN A N 1
ATOM 570 C CA . ASN A 1 74 ? -16.028 8.879 3.713 1.00 94.69 74 ASN A CA 1
ATOM 571 C C . ASN A 1 74 ? -15.534 10.243 4.238 1.00 94.69 74 ASN A C 1
ATOM 573 O O . ASN A 1 74 ? -15.849 10.618 5.365 1.00 94.69 74 ASN A O 1
ATOM 577 N N . ASN A 1 75 ? -14.779 11.001 3.432 1.00 94.31 75 ASN A N 1
ATOM 578 C CA . ASN A 1 75 ? -14.185 12.300 3.775 1.00 94.31 75 ASN A CA 1
ATOM 579 C C . ASN A 1 75 ? -13.186 12.267 4.944 1.00 94.31 75 ASN A C 1
ATOM 581 O O . ASN A 1 75 ? -12.905 13.299 5.551 1.00 94.31 75 ASN A O 1
ATOM 585 N N . ILE A 1 76 ? -12.607 11.104 5.245 1.00 93.75 76 ILE A N 1
ATOM 586 C CA . ILE A 1 76 ? -11.548 10.975 6.247 1.00 93.75 76 ILE A CA 1
ATOM 587 C C . ILE A 1 76 ? -10.218 11.176 5.530 1.00 93.75 76 ILE A C 1
ATOM 589 O O . ILE A 1 76 ? -9.782 10.316 4.770 1.00 93.75 76 ILE A O 1
ATOM 593 N N . GLN A 1 77 ? -9.583 12.323 5.765 1.00 89.94 77 GLN A N 1
ATOM 594 C CA . GLN A 1 77 ? -8.330 12.703 5.118 1.00 89.94 77 GLN A CA 1
ATOM 595 C C . GLN A 1 77 ? -7.249 12.941 6.171 1.00 89.94 77 GLN A C 1
ATOM 597 O O . GLN A 1 77 ? -7.398 13.781 7.057 1.00 89.94 77 GLN A O 1
ATOM 602 N N . HIS A 1 78 ? -6.138 12.219 6.050 1.00 88.38 78 HIS A N 1
ATOM 603 C CA . HIS A 1 78 ? -4.947 12.390 6.879 1.00 88.38 78 HIS A CA 1
ATOM 604 C C . HIS A 1 78 ? -3.706 12.254 5.998 1.00 88.38 78 HIS A C 1
ATOM 606 O O . HIS A 1 78 ? -3.715 11.461 5.055 1.00 88.38 78 HIS A O 1
ATOM 612 N N . SER A 1 79 ? -2.626 12.974 6.317 1.00 92.19 79 SER A N 1
ATOM 613 C CA . SER A 1 79 ? -1.351 12.859 5.588 1.00 92.19 79 SER A CA 1
ATOM 614 C C . SER A 1 79 ? -0.875 11.410 5.520 1.00 92.19 79 SER A C 1
ATOM 616 O O . SER A 1 79 ? -0.510 10.932 4.453 1.00 92.19 79 SER A O 1
ATOM 618 N N . THR A 1 80 ? -1.029 10.667 6.617 1.00 94.12 80 THR A N 1
ATOM 619 C CA . THR A 1 80 ? -0.662 9.254 6.669 1.00 94.12 80 THR A CA 1
ATOM 620 C C . THR A 1 80 ? -1.442 8.386 5.683 1.00 94.12 80 THR A C 1
ATOM 622 O O . THR A 1 80 ? -0.899 7.415 5.172 1.00 94.12 80 THR A O 1
ATOM 625 N N . LEU A 1 81 ? -2.701 8.714 5.371 1.00 96.69 81 LEU A N 1
ATOM 626 C CA . LEU A 1 81 ? -3.457 7.976 4.355 1.00 96.69 81 LEU A CA 1
ATOM 627 C C . LEU A 1 81 ? -2.898 8.239 2.954 1.00 96.69 81 LEU A C 1
ATOM 629 O O . LEU A 1 81 ? -2.823 7.316 2.146 1.00 96.69 81 LEU A O 1
ATOM 633 N N . THR A 1 82 ? -2.462 9.469 2.676 1.00 96.88 82 THR A N 1
ATOM 634 C CA . THR A 1 82 ? -1.765 9.803 1.427 1.00 96.88 82 THR A CA 1
ATOM 635 C C . THR A 1 82 ? -0.425 9.073 1.330 1.00 96.88 82 THR A C 1
ATOM 637 O O . THR A 1 82 ? -0.129 8.508 0.277 1.00 96.88 82 THR A O 1
ATOM 640 N N . ASP A 1 83 ? 0.333 8.999 2.427 1.00 96.75 83 ASP A N 1
ATOM 641 C CA . ASP A 1 83 ? 1.598 8.258 2.484 1.00 96.75 83 ASP A CA 1
ATOM 642 C C . ASP A 1 83 ? 1.374 6.765 2.217 1.00 96.75 83 ASP A C 1
ATOM 644 O O . ASP A 1 83 ? 2.024 6.176 1.354 1.00 96.75 83 ASP A O 1
ATOM 648 N N . VAL A 1 84 ? 0.391 6.155 2.890 1.00 98.12 84 VAL A N 1
ATOM 649 C CA . VAL A 1 84 ? 0.022 4.746 2.680 1.00 98.12 84 VAL A CA 1
ATOM 650 C C . VAL A 1 84 ? -0.432 4.504 1.246 1.00 98.12 84 VAL A C 1
ATOM 652 O O . VAL A 1 84 ? -0.012 3.524 0.638 1.00 98.12 84 VAL A O 1
ATOM 655 N N . LYS A 1 85 ? -1.250 5.396 0.673 1.00 98.12 85 LYS A N 1
ATOM 656 C CA . LYS A 1 85 ? -1.691 5.296 -0.724 1.00 98.12 85 LYS A CA 1
ATOM 657 C C . LYS A 1 85 ? -0.513 5.309 -1.690 1.00 98.12 85 LYS A C 1
ATOM 659 O O . LYS A 1 85 ? -0.478 4.503 -2.617 1.00 98.12 85 LYS A O 1
ATOM 664 N N . PHE A 1 86 ? 0.436 6.215 -1.474 1.00 97.69 86 PHE A N 1
ATOM 665 C CA . PHE A 1 86 ? 1.630 6.333 -2.301 1.00 97.69 86 PHE A CA 1
ATOM 666 C C . PHE A 1 86 ? 2.516 5.086 -2.189 1.00 97.69 86 PHE A C 1
ATOM 668 O O . PHE A 1 86 ? 2.868 4.491 -3.206 1.00 97.69 86 PHE A O 1
ATOM 675 N N . LEU A 1 87 ? 2.809 4.640 -0.965 1.00 98.06 87 LEU A N 1
ATOM 676 C CA . LEU A 1 87 ? 3.632 3.456 -0.713 1.00 98.06 87 LEU A CA 1
ATOM 677 C C . LEU A 1 87 ? 2.983 2.169 -1.241 1.00 98.06 87 LEU A C 1
ATOM 679 O O . LEU A 1 87 ? 3.664 1.358 -1.867 1.00 98.06 87 LEU A O 1
ATOM 683 N N . ALA A 1 88 ? 1.672 2.001 -1.056 1.00 98.38 88 ALA A N 1
ATOM 684 C CA . ALA A 1 88 ? 0.929 0.876 -1.619 1.00 98.38 88 ALA A CA 1
ATOM 685 C C . ALA A 1 88 ? 0.954 0.895 -3.155 1.00 98.38 88 ALA A C 1
ATOM 687 O O . ALA A 1 88 ? 1.166 -0.141 -3.782 1.00 98.38 88 ALA A O 1
ATOM 688 N N . GLY A 1 89 ? 0.808 2.076 -3.767 1.00 98.06 89 GLY A N 1
ATOM 689 C CA . GLY A 1 89 ? 0.939 2.251 -5.214 1.00 98.06 89 GLY A CA 1
ATOM 690 C C . GLY A 1 89 ? 2.318 1.843 -5.741 1.00 98.06 89 GLY A C 1
ATOM 691 O O . GLY A 1 89 ? 2.396 1.135 -6.743 1.00 98.06 89 GLY A O 1
ATOM 692 N N . ILE A 1 90 ? 3.398 2.217 -5.044 1.00 97.75 90 ILE A N 1
ATOM 693 C CA . ILE A 1 90 ? 4.761 1.764 -5.371 1.00 97.75 90 ILE A CA 1
ATOM 694 C C . ILE A 1 90 ? 4.871 0.243 -5.249 1.00 97.75 90 ILE A C 1
ATOM 696 O O . ILE A 1 90 ? 5.425 -0.399 -6.139 1.00 97.75 90 ILE A O 1
ATOM 700 N N . GLY A 1 91 ? 4.345 -0.335 -4.166 1.00 98.00 91 GLY A N 1
ATOM 701 C CA . GLY A 1 91 ? 4.362 -1.780 -3.947 1.00 98.00 91 GLY A CA 1
ATOM 702 C C . GLY A 1 91 ? 3.702 -2.550 -5.092 1.00 98.00 91 GLY A C 1
ATOM 703 O O . GLY A 1 91 ? 4.320 -3.451 -5.654 1.00 98.00 91 GLY A O 1
ATOM 704 N N . ILE A 1 92 ? 2.502 -2.128 -5.502 1.00 98.38 92 ILE A N 1
ATOM 705 C CA . ILE A 1 92 ? 1.762 -2.717 -6.630 1.00 98.38 92 ILE A CA 1
ATOM 706 C C . ILE A 1 92 ? 2.528 -2.540 -7.950 1.00 98.38 92 ILE A C 1
ATOM 708 O O . ILE A 1 92 ? 2.639 -3.480 -8.734 1.00 98.38 92 ILE A O 1
ATOM 712 N N . ALA A 1 93 ? 3.089 -1.353 -8.206 1.00 97.62 93 ALA A N 1
ATOM 713 C CA . ALA A 1 93 ? 3.868 -1.106 -9.419 1.00 97.62 93 ALA A CA 1
ATOM 714 C C . ALA A 1 93 ? 5.121 -1.997 -9.489 1.00 97.62 93 ALA A C 1
ATOM 716 O O . ALA A 1 93 ? 5.438 -2.537 -10.548 1.00 97.62 93 ALA A O 1
ATOM 717 N N . ASN A 1 94 ? 5.812 -2.196 -8.364 1.00 96.69 94 ASN A N 1
ATOM 718 C CA . ASN A 1 94 ? 6.976 -3.077 -8.284 1.00 96.69 94 ASN A CA 1
ATOM 719 C C . ASN A 1 94 ? 6.609 -4.553 -8.474 1.00 96.69 94 ASN A C 1
ATOM 721 O O . ASN A 1 94 ? 7.351 -5.283 -9.134 1.00 96.69 94 ASN A O 1
ATOM 725 N N . GLU A 1 95 ? 5.477 -4.998 -7.930 1.00 97.06 95 GLU A N 1
ATOM 726 C CA . GLU A 1 95 ? 4.956 -6.348 -8.158 1.00 97.06 95 GLU A CA 1
ATOM 727 C C . GLU A 1 95 ? 4.657 -6.574 -9.645 1.00 97.06 95 GLU A C 1
ATOM 729 O O . GLU A 1 95 ? 5.151 -7.537 -10.233 1.00 97.06 95 GLU A O 1
ATOM 734 N N . ALA A 1 96 ? 3.966 -5.627 -10.289 1.00 97.06 96 ALA A N 1
ATOM 735 C CA . ALA A 1 96 ? 3.698 -5.675 -11.722 1.00 97.06 96 ALA A CA 1
ATOM 736 C C . ALA A 1 96 ? 4.995 -5.712 -12.548 1.00 97.06 96 ALA A C 1
ATOM 738 O O . ALA A 1 96 ? 5.130 -6.540 -13.445 1.00 97.06 96 ALA A O 1
ATOM 739 N N . LEU A 1 97 ? 5.990 -4.880 -12.220 1.00 96.50 97 LEU A N 1
ATOM 740 C CA . LEU A 1 97 ? 7.302 -4.913 -12.878 1.00 96.50 97 LEU A CA 1
ATOM 741 C C . LEU A 1 97 ? 8.004 -6.263 -12.699 1.00 96.50 97 LEU A C 1
ATOM 743 O O . LEU A 1 97 ? 8.595 -6.782 -13.647 1.00 96.50 97 LEU A O 1
ATOM 747 N N . THR A 1 98 ? 7.928 -6.839 -11.501 1.00 96.56 98 THR A N 1
ATOM 748 C CA . THR A 1 98 ? 8.507 -8.154 -11.200 1.00 96.56 98 THR A CA 1
ATOM 749 C C . THR A 1 98 ? 7.828 -9.241 -12.025 1.00 96.56 98 THR A C 1
ATOM 751 O O . THR A 1 98 ? 8.516 -10.070 -12.615 1.00 96.56 98 THR A O 1
ATOM 754 N N . GLN A 1 99 ? 6.500 -9.205 -12.151 1.00 97.06 99 GLN A N 1
ATOM 755 C CA . GLN A 1 99 ? 5.749 -10.123 -13.004 1.00 97.06 99 GLN A CA 1
ATOM 756 C C . GLN A 1 99 ? 6.113 -9.949 -14.486 1.00 97.06 99 GLN A C 1
ATOM 758 O O . GLN A 1 99 ? 6.442 -10.928 -15.155 1.00 97.06 99 GLN A O 1
ATOM 763 N N . MET A 1 100 ? 6.137 -8.709 -14.986 1.00 96.81 100 MET A N 1
ATOM 764 C CA . MET A 1 100 ? 6.498 -8.397 -16.373 1.00 96.81 100 MET A CA 1
ATOM 765 C C . MET A 1 100 ? 7.892 -8.921 -16.726 1.00 96.81 100 MET A C 1
ATOM 767 O O . MET A 1 100 ? 8.087 -9.500 -17.789 1.00 96.81 100 MET A O 1
ATOM 771 N N . ARG A 1 101 ? 8.868 -8.728 -15.833 1.00 96.25 101 ARG A N 1
ATOM 772 C CA . ARG A 1 101 ? 10.267 -9.111 -16.061 1.00 96.25 101 ARG A CA 1
ATOM 773 C C . ARG A 1 101 ? 10.537 -10.587 -15.797 1.00 96.25 101 ARG A C 1
ATOM 775 O O . ARG A 1 101 ? 11.340 -11.177 -16.510 1.00 96.25 101 ARG A O 1
ATOM 782 N N . GLY A 1 102 ? 9.921 -11.146 -14.761 1.00 96.06 102 GLY A N 1
ATOM 783 C CA . GLY A 1 102 ? 10.187 -12.495 -14.275 1.00 96.06 102 GLY A CA 1
ATOM 784 C C . GLY A 1 102 ? 9.306 -13.551 -14.929 1.00 96.06 102 GLY A C 1
ATOM 785 O O . GLY A 1 102 ? 9.824 -14.509 -15.490 1.00 96.06 102 GLY A O 1
ATOM 786 N N . ALA A 1 103 ? 7.985 -13.375 -14.869 1.00 96.38 103 ALA A N 1
ATOM 787 C CA . ALA A 1 103 ? 7.025 -14.362 -15.364 1.00 96.38 103 ALA A CA 1
ATOM 788 C C . ALA A 1 103 ? 6.737 -14.196 -16.862 1.00 96.38 103 ALA A C 1
ATOM 790 O O . ALA A 1 103 ? 6.664 -15.176 -17.595 1.00 96.38 103 ALA A O 1
ATOM 791 N N . GLU A 1 104 ? 6.591 -12.952 -17.322 1.00 97.25 104 GLU A N 1
ATOM 792 C CA . GLU A 1 104 ? 6.225 -12.645 -18.712 1.00 97.25 104 GLU A CA 1
ATOM 793 C C . GLU A 1 104 ? 7.448 -12.377 -19.604 1.00 97.25 104 GLU A C 1
ATOM 795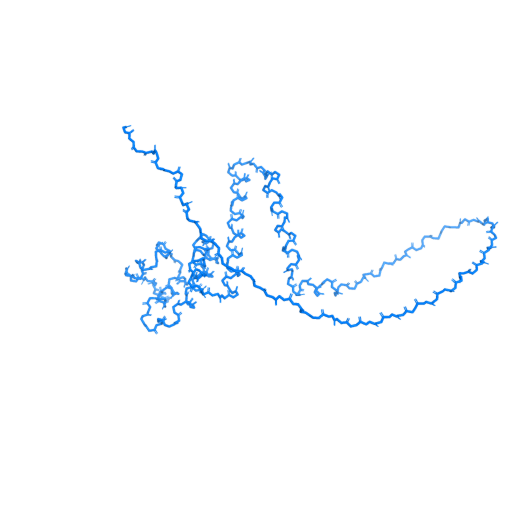 O O . GLU A 1 104 ? 7.317 -12.308 -20.823 1.00 97.25 104 GLU A O 1
ATOM 800 N N . VAL A 1 105 ? 8.637 -12.226 -19.004 1.00 96.44 105 VAL A N 1
ATOM 801 C CA . VAL A 1 105 ? 9.930 -12.000 -19.681 1.00 96.44 105 VAL A CA 1
ATOM 802 C C . VAL A 1 105 ? 9.873 -10.860 -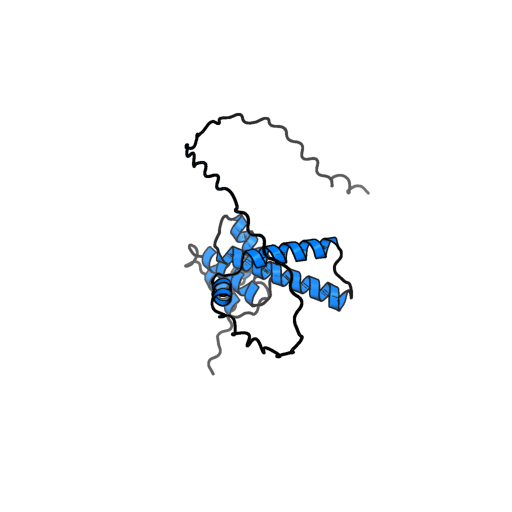20.712 1.00 96.44 105 VAL A C 1
ATOM 804 O O . VAL A 1 105 ? 10.527 -10.884 -21.754 1.00 96.44 105 VAL A O 1
ATOM 807 N N . ARG A 1 106 ? 9.091 -9.817 -20.422 1.00 96.50 106 ARG A N 1
ATOM 808 C CA . ARG A 1 106 ? 8.917 -8.659 -21.302 1.00 96.50 106 ARG A CA 1
ATOM 809 C C . ARG A 1 106 ? 9.468 -7.376 -20.702 1.00 96.50 106 ARG A C 1
ATOM 811 O O . ARG A 1 106 ? 9.663 -7.229 -19.495 1.00 96.50 106 ARG A O 1
ATOM 818 N N . TYR A 1 107 ? 9.735 -6.426 -21.588 1.00 95.50 107 TYR A N 1
ATOM 819 C CA . TYR A 1 107 ? 10.099 -5.062 -21.231 1.00 95.50 107 TYR A CA 1
ATOM 820 C C . TYR A 1 107 ? 8.848 -4.187 -21.087 1.00 95.50 107 TYR A C 1
ATOM 822 O O . TYR A 1 107 ? 7.743 -4.573 -21.477 1.00 95.50 107 TYR A O 1
ATOM 830 N N . LEU A 1 108 ? 9.039 -2.998 -20.519 1.00 95.50 108 LEU A N 1
ATOM 831 C CA . LEU A 1 108 ? 8.037 -1.941 -20.569 1.00 95.50 108 LEU A CA 1
ATOM 832 C C . LEU A 1 108 ? 7.806 -1.517 -22.025 1.00 95.50 108 LEU A C 1
ATOM 834 O O . LEU A 1 108 ? 8.745 -1.471 -22.818 1.00 95.50 108 LEU A O 1
ATOM 838 N N . THR A 1 109 ? 6.559 -1.206 -22.362 1.00 96.56 109 THR A N 1
ATOM 839 C CA . THR A 1 109 ? 6.208 -0.539 -23.623 1.00 96.56 109 THR A CA 1
ATOM 840 C C . THR A 1 109 ? 6.537 0.949 -23.540 1.00 96.56 109 THR A C 1
ATOM 842 O O . THR A 1 109 ? 6.647 1.486 -22.435 1.00 96.56 109 THR A O 1
ATOM 845 N N . ASP A 1 110 ? 6.602 1.638 -24.681 1.00 97.00 110 ASP A N 1
ATOM 846 C CA . ASP A 1 110 ? 6.845 3.088 -24.724 1.00 97.00 110 ASP A CA 1
ATOM 847 C C . ASP A 1 110 ? 5.868 3.876 -23.831 1.00 97.00 110 ASP A C 1
ATOM 849 O O . ASP A 1 110 ? 6.275 4.775 -23.098 1.00 97.00 110 ASP A O 1
ATOM 853 N N . GLU A 1 111 ? 4.590 3.484 -23.818 1.00 96.06 111 GLU A N 1
ATOM 854 C CA . GLU A 1 111 ? 3.550 4.086 -22.975 1.00 96.06 111 GLU A CA 1
ATOM 855 C C . GLU A 1 111 ? 3.814 3.875 -21.475 1.00 96.06 111 GLU A C 1
ATOM 857 O O . GLU A 1 111 ? 3.885 4.828 -20.695 1.00 96.06 111 GLU A O 1
ATOM 862 N N . THR A 1 112 ? 4.010 2.621 -21.054 1.00 95.75 112 THR A N 1
ATOM 863 C CA . THR A 1 112 ? 4.252 2.302 -19.634 1.00 95.75 112 THR A CA 1
ATOM 864 C C . THR A 1 112 ? 5.571 2.892 -19.132 1.00 95.75 112 THR A C 1
ATOM 866 O O . THR A 1 112 ? 5.650 3.356 -17.992 1.00 95.75 112 THR A O 1
ATOM 869 N N . TYR A 1 113 ? 6.590 2.949 -19.993 1.00 97.12 113 TYR A N 1
ATOM 870 C CA . TYR A 1 113 ? 7.862 3.588 -19.690 1.00 97.12 113 TYR A CA 1
ATOM 871 C C . TYR A 1 113 ? 7.712 5.105 -19.530 1.00 97.12 113 TYR A C 1
ATOM 873 O O . TYR A 1 113 ? 8.219 5.661 -18.555 1.00 97.12 113 TYR A O 1
ATOM 881 N N . ALA A 1 114 ? 6.957 5.775 -20.408 1.00 97.56 114 ALA A N 1
ATOM 882 C CA . ALA A 1 114 ? 6.688 7.208 -20.291 1.00 97.56 114 ALA A CA 1
ATOM 883 C C . ALA A 1 114 ? 6.019 7.563 -18.950 1.00 97.56 114 ALA A C 1
ATOM 885 O O . ALA A 1 114 ? 6.424 8.522 -18.285 1.00 97.56 114 ALA A O 1
ATOM 886 N N . HIS A 1 115 ? 5.051 6.759 -18.498 1.00 96.62 115 HIS A N 1
ATOM 887 C CA . HIS A 1 115 ? 4.422 6.947 -17.188 1.00 96.62 115 HIS A CA 1
ATOM 888 C C . HIS A 1 115 ? 5.389 6.718 -16.018 1.00 96.62 115 HIS A C 1
ATOM 890 O O . HIS A 1 115 ? 5.389 7.500 -15.063 1.00 96.62 115 HIS A O 1
ATOM 896 N N . ALA A 1 116 ? 6.252 5.701 -16.100 1.00 96.44 116 ALA A N 1
ATOM 897 C CA . ALA A 1 116 ? 7.270 5.449 -15.081 1.00 96.44 116 ALA A CA 1
ATOM 898 C C . ALA A 1 116 ? 8.273 6.613 -14.965 1.00 96.44 116 ALA A C 1
ATOM 900 O O . ALA A 1 116 ? 8.626 7.026 -13.858 1.00 96.44 116 ALA A O 1
ATOM 901 N N . ILE A 1 117 ? 8.690 7.191 -16.096 1.00 97.50 117 ILE A N 1
ATOM 902 C CA . ILE A 1 117 ? 9.572 8.364 -16.121 1.00 97.50 117 ILE A CA 1
ATOM 903 C C . ILE A 1 117 ? 8.885 9.593 -15.518 1.00 97.50 117 ILE A C 1
ATOM 905 O O . ILE A 1 117 ? 9.483 10.268 -14.678 1.00 97.50 117 ILE A O 1
ATOM 909 N N . ALA A 1 118 ? 7.622 9.851 -15.864 1.00 97.38 118 ALA A N 1
ATOM 910 C CA . ALA A 1 118 ? 6.869 10.966 -15.292 1.00 97.38 118 ALA A CA 1
ATOM 911 C C . ALA A 1 118 ? 6.759 10.867 -13.759 1.00 97.38 118 ALA A C 1
ATOM 913 O O . ALA A 1 118 ? 6.952 11.865 -13.057 1.00 97.38 118 ALA A O 1
ATOM 914 N N . LEU A 1 119 ? 6.512 9.662 -13.228 1.00 96.81 119 LEU A N 1
ATOM 915 C CA . LEU A 1 119 ? 6.500 9.418 -11.785 1.00 96.81 119 LEU A CA 1
ATOM 916 C C . LEU A 1 119 ? 7.879 9.661 -11.161 1.00 96.81 119 LEU A C 1
ATOM 918 O O . LEU A 1 119 ? 7.980 10.364 -10.158 1.00 96.81 119 LEU A O 1
ATOM 922 N N . ASN A 1 120 ? 8.943 9.129 -11.763 1.00 96.69 120 ASN A N 1
ATOM 923 C CA . ASN A 1 120 ? 10.313 9.330 -11.289 1.00 96.69 120 ASN A CA 1
ATOM 924 C C . ASN A 1 120 ? 10.673 10.822 -11.193 1.00 96.69 120 ASN A C 1
ATOM 926 O O . ASN A 1 120 ? 11.241 11.276 -10.199 1.00 96.69 120 ASN A O 1
ATOM 930 N N . ASP A 1 121 ? 10.302 11.615 -12.194 1.00 97.50 121 ASP A N 1
ATOM 931 C CA . ASP A 1 121 ? 10.567 13.051 -12.184 1.00 97.50 121 ASP A CA 1
ATOM 932 C C . ASP A 1 121 ? 9.719 13.804 -11.152 1.00 97.50 121 ASP A C 1
ATOM 934 O O . ASP A 1 121 ? 10.214 14.744 -10.524 1.00 97.50 121 ASP A O 1
ATOM 938 N N . ALA A 1 122 ? 8.474 13.380 -10.915 1.00 96.62 122 ALA A N 1
ATOM 939 C CA . ALA A 1 122 ? 7.664 13.902 -9.816 1.00 96.62 122 ALA A CA 1
ATOM 940 C C . ALA A 1 122 ? 8.305 13.599 -8.448 1.00 96.62 122 ALA A C 1
ATOM 942 O O . ALA A 1 122 ? 8.408 14.493 -7.607 1.00 96.62 122 ALA A O 1
ATOM 943 N N . VAL A 1 123 ? 8.823 12.383 -8.251 1.00 95.62 123 VAL A N 1
ATOM 944 C CA . VAL A 1 123 ? 9.524 11.981 -7.021 1.00 95.62 123 VAL A CA 1
ATOM 945 C C . VAL A 1 123 ? 10.791 12.809 -6.803 1.00 95.62 123 VAL A C 1
ATOM 947 O O . VAL A 1 123 ? 11.003 13.324 -5.707 1.00 95.62 123 VAL A O 1
ATOM 950 N N . LYS A 1 124 ? 11.609 13.031 -7.842 1.00 94.00 124 LYS A N 1
ATOM 951 C CA . LYS A 1 124 ? 12.806 13.893 -7.744 1.00 94.00 124 LYS A CA 1
ATOM 952 C C . LYS A 1 124 ? 12.470 15.323 -7.315 1.00 94.00 124 LYS A C 1
ATOM 954 O O . LYS A 1 124 ? 13.251 15.940 -6.589 1.00 94.00 124 LYS A O 1
ATOM 959 N N . LYS A 1 125 ? 11.333 15.860 -7.772 1.00 94.75 125 LYS A N 1
ATOM 960 C CA . LYS A 1 125 ? 10.848 17.196 -7.384 1.00 94.75 125 LYS A CA 1
ATOM 961 C C . LYS A 1 125 ? 10.364 17.235 -5.934 1.00 94.75 125 LYS A C 1
ATOM 963 O O . LYS A 1 125 ? 10.531 18.259 -5.283 1.00 94.75 125 LYS A O 1
ATOM 968 N N . ALA A 1 126 ? 9.825 16.129 -5.430 1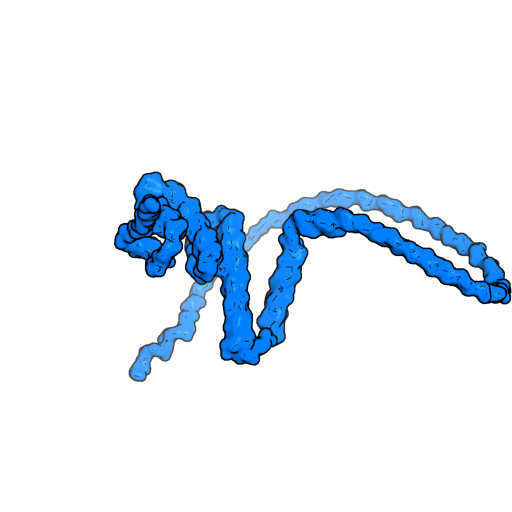.00 93.38 126 ALA A N 1
ATOM 969 C CA . ALA A 1 126 ? 9.312 15.983 -4.069 1.00 93.38 126 ALA A CA 1
ATOM 970 C C . ALA A 1 126 ? 10.350 15.433 -3.068 1.00 93.38 126 ALA A C 1
ATOM 972 O O . ALA A 1 126 ? 9.979 14.877 -2.035 1.00 93.38 126 ALA A O 1
ATOM 973 N N . LYS A 1 127 ? 11.652 15.556 -3.362 1.00 90.19 127 LYS A N 1
ATOM 974 C CA . LYS A 1 127 ? 12.719 15.082 -2.468 1.00 90.19 127 LYS A CA 1
ATOM 975 C C . LYS A 1 127 ? 12.589 15.689 -1.056 1.00 90.19 127 LYS A C 1
ATOM 977 O O . LYS A 1 127 ? 12.303 16.884 -0.938 1.00 90.19 127 LYS A O 1
ATOM 982 N N . PRO A 1 128 ? 12.829 14.907 0.012 1.00 89.88 128 PRO A N 1
ATOM 983 C CA . PRO A 1 128 ? 12.749 15.412 1.377 1.00 89.88 128 PRO A CA 1
ATOM 984 C C . PRO A 1 128 ? 13.864 16.426 1.643 1.00 89.88 128 PRO A C 1
ATOM 986 O O . PRO A 1 128 ? 14.946 16.339 1.059 1.00 89.88 128 PRO A O 1
ATOM 989 N N . LEU A 1 129 ? 13.609 17.370 2.553 1.00 83.25 129 LEU A N 1
ATOM 990 C CA . LEU A 1 129 ? 14.527 18.472 2.863 1.00 83.25 129 LEU A CA 1
ATOM 991 C C . LEU A 1 129 ? 15.919 17.977 3.291 1.00 83.25 129 LEU A C 1
ATOM 993 O O . LEU A 1 129 ? 16.928 18.503 2.834 1.00 83.25 129 LEU A O 1
ATOM 997 N N . THR A 1 130 ? 15.964 16.876 4.043 1.00 84.50 130 THR A N 1
ATOM 998 C CA . THR A 1 130 ? 17.199 16.201 4.473 1.00 84.50 130 THR A CA 1
ATOM 999 C C . THR A 1 130 ? 18.098 15.776 3.306 1.00 84.50 130 THR A C 1
ATOM 1001 O O . THR A 1 130 ? 19.320 15.827 3.406 1.00 84.50 130 THR A O 1
ATOM 1004 N N . VAL A 1 131 ? 17.517 15.405 2.160 1.00 78.38 131 VAL A N 1
ATOM 1005 C CA . VAL A 1 131 ? 18.262 15.046 0.938 1.00 78.38 131 VAL A CA 1
ATOM 1006 C C . VAL A 1 131 ? 18.711 16.293 0.164 1.00 78.38 131 VAL A C 1
ATOM 1008 O O . VAL A 1 131 ? 19.642 16.233 -0.639 1.00 78.38 131 VAL A O 1
ATOM 1011 N N . ILE A 1 132 ? 18.066 17.443 0.378 1.00 75.12 132 ILE A N 1
ATOM 1012 C CA . ILE A 1 132 ? 18.477 18.723 -0.214 1.00 75.12 132 ILE A CA 1
ATOM 1013 C C . ILE A 1 132 ? 19.705 19.271 0.512 1.00 75.12 132 ILE A C 1
ATOM 1015 O O . ILE A 1 132 ? 20.664 19.662 -0.151 1.00 75.12 132 ILE A O 1
ATOM 1019 N N . GLU A 1 133 ? 19.681 19.261 1.843 1.00 72.06 133 GLU A N 1
ATOM 1020 C CA . GLU A 1 133 ? 20.742 19.801 2.703 1.00 72.06 133 GLU A CA 1
ATOM 1021 C C . GLU A 1 133 ? 22.050 19.009 2.567 1.00 72.06 133 GLU A C 1
ATOM 1023 O O . GLU A 1 133 ? 23.103 19.609 2.355 1.00 72.06 133 GLU A O 1
ATOM 1028 N N . ALA A 1 134 ? 21.980 17.674 2.506 1.00 62.44 134 ALA A N 1
ATOM 1029 C CA . ALA A 1 134 ? 23.150 16.814 2.288 1.00 62.44 134 ALA A CA 1
ATOM 1030 C C . ALA A 1 134 ? 23.908 17.103 0.974 1.00 62.44 134 ALA A C 1
ATOM 1032 O O . ALA A 1 134 ? 25.088 16.789 0.853 1.00 62.44 134 ALA A O 1
ATOM 1033 N N . LYS A 1 135 ? 23.252 17.715 -0.023 1.00 58.75 135 LYS A N 1
ATOM 1034 C CA . LYS A 1 135 ? 23.885 18.091 -1.298 1.00 58.75 135 LYS A CA 1
ATOM 1035 C C . LYS A 1 135 ? 24.571 19.463 -1.256 1.00 58.75 135 LYS A C 1
ATOM 1037 O O . LYS A 1 135 ? 25.344 19.777 -2.156 1.00 58.75 135 LYS A O 1
ATOM 1042 N N . VAL A 1 136 ? 24.277 20.286 -0.249 1.00 59.75 136 VAL A N 1
ATOM 1043 C CA . VAL A 1 136 ? 24.904 21.603 -0.043 1.00 59.75 136 VAL A CA 1
ATOM 1044 C C . VAL A 1 136 ? 26.140 21.490 0.859 1.00 59.75 136 VAL A C 1
ATOM 1046 O O . VAL A 1 136 ? 27.030 22.330 0.775 1.00 59.75 136 VAL A O 1
ATOM 1049 N N . GLU A 1 137 ? 26.228 20.432 1.668 1.00 58.31 137 GLU A N 1
ATOM 1050 C CA . GLU A 1 137 ? 27.285 20.245 2.668 1.00 58.31 137 GLU A CA 1
ATOM 1051 C C . GLU A 1 137 ? 28.509 19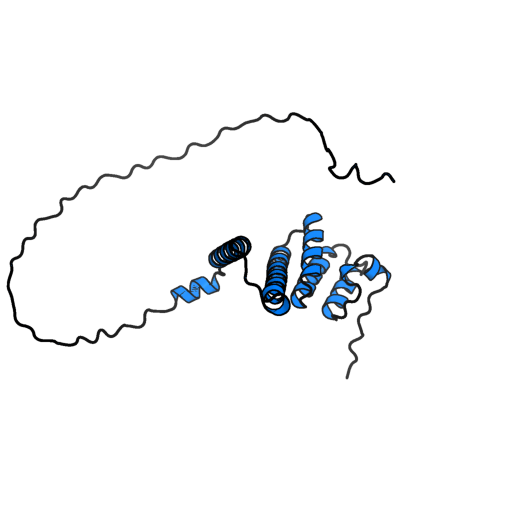.441 2.183 1.00 58.31 137 GLU A C 1
ATOM 1053 O O . GLU A 1 137 ? 29.442 19.247 2.952 1.00 58.31 137 GLU A O 1
ATOM 1058 N N . GLU A 1 138 ? 28.580 19.004 0.918 1.00 57.56 138 GLU A N 1
ATOM 1059 C CA . GLU A 1 138 ? 29.850 18.518 0.351 1.00 57.56 138 GLU A CA 1
ATOM 1060 C C . GLU A 1 138 ? 30.710 19.718 -0.097 1.00 57.56 138 GLU A C 1
ATOM 1062 O O . GLU A 1 138 ? 30.458 20.281 -1.170 1.00 57.56 138 GLU A O 1
ATOM 1067 N N . PRO A 1 139 ? 31.743 20.140 0.669 1.00 55.69 139 PRO A N 1
ATOM 1068 C CA . PRO A 1 139 ? 32.682 21.136 0.177 1.00 55.69 139 PRO A CA 1
ATOM 1069 C C . PRO A 1 139 ? 33.411 20.568 -1.051 1.00 55.69 139 PRO A C 1
ATOM 1071 O O . PRO A 1 139 ? 33.804 19.394 -1.047 1.00 55.69 139 PRO A O 1
ATOM 1074 N N . PRO A 1 140 ? 33.645 21.370 -2.107 1.00 56.00 140 PRO A N 1
ATOM 1075 C CA . PRO A 1 140 ? 34.433 20.911 -3.237 1.00 56.00 140 PRO A CA 1
ATOM 1076 C C . PRO A 1 140 ? 35.825 20.519 -2.734 1.00 56.00 140 PRO A C 1
ATOM 1078 O O . PRO A 1 140 ? 36.555 21.347 -2.186 1.00 56.00 140 PRO A O 1
ATOM 1081 N N . LYS A 1 141 ? 36.199 19.246 -2.917 1.00 61.19 141 LYS A N 1
ATOM 1082 C CA . LYS A 1 141 ? 37.577 18.793 -2.699 1.00 61.19 141 LYS A CA 1
ATOM 1083 C C . LYS A 1 141 ? 38.494 19.703 -3.524 1.00 61.19 141 LYS A C 1
ATOM 1085 O O . LYS A 1 141 ? 38.229 19.869 -4.719 1.00 61.19 141 LYS A O 1
ATOM 1090 N N . PRO A 1 142 ? 39.539 20.310 -2.935 1.00 55.56 142 PRO A N 1
ATOM 1091 C CA . PRO A 1 142 ? 40.449 21.144 -3.696 1.00 55.56 142 PRO A CA 1
ATOM 1092 C C . PRO A 1 142 ? 41.094 20.278 -4.776 1.00 55.56 142 PRO A C 1
ATOM 1094 O O . PRO A 1 142 ? 41.811 19.321 -4.490 1.00 55.56 142 PRO A O 1
ATOM 1097 N N . VAL A 1 143 ? 40.797 20.595 -6.034 1.00 58.78 143 VAL A N 1
ATOM 1098 C CA . VAL A 1 143 ? 41.518 20.036 -7.171 1.00 58.78 143 VAL A CA 1
ATOM 1099 C C . VAL A 1 143 ? 42.918 20.634 -7.103 1.00 58.78 143 VAL A C 1
ATOM 1101 O O . VAL A 1 143 ? 43.110 21.808 -7.422 1.00 58.78 143 VAL A O 1
ATOM 1104 N N . GLU A 1 144 ? 43.899 19.852 -6.657 1.00 52.94 144 GLU A N 1
ATOM 1105 C CA . GLU A 1 144 ? 45.302 20.199 -6.851 1.00 52.94 144 GLU A CA 1
ATOM 1106 C C . GLU A 1 144 ? 45.559 20.296 -8.356 1.00 52.94 144 GLU A C 1
ATOM 1108 O O . GLU A 1 144 ? 45.688 19.301 -9.073 1.00 52.94 144 GLU A O 1
ATOM 1113 N N . VAL A 1 145 ? 45.612 21.529 -8.858 1.00 52.62 145 VAL A N 1
ATOM 1114 C CA . VAL A 1 145 ? 46.054 21.814 -10.219 1.00 52.62 145 VAL A CA 1
ATOM 1115 C C . VAL A 1 145 ? 47.543 21.500 -10.276 1.00 52.62 145 VAL A C 1
ATOM 1117 O O . VAL A 1 145 ? 48.395 22.346 -9.996 1.00 52.62 145 VAL A O 1
ATOM 1120 N N . ARG A 1 146 ? 47.871 20.261 -10.644 1.00 48.59 146 ARG A N 1
ATOM 1121 C CA . ARG A 1 146 ? 49.237 19.838 -10.939 1.00 48.59 146 ARG A CA 1
ATOM 1122 C C . ARG A 1 146 ? 49.700 20.569 -12.201 1.00 48.59 146 ARG A C 1
ATOM 1124 O O . ARG A 1 146 ? 49.506 20.103 -13.320 1.00 48.59 146 ARG A O 1
ATOM 1131 N N . ARG A 1 147 ? 50.294 21.754 -12.018 1.00 49.91 147 ARG A N 1
ATOM 1132 C CA . ARG A 1 147 ? 50.942 22.530 -13.083 1.00 49.91 147 ARG A CA 1
ATOM 1133 C C . ARG A 1 147 ? 52.121 21.730 -13.631 1.00 49.91 147 ARG A C 1
ATOM 1135 O O . ARG A 1 147 ? 53.215 21.759 -13.073 1.00 49.91 147 ARG A O 1
ATOM 1142 N N . THR A 1 148 ? 51.910 21.025 -14.735 1.00 46.78 148 THR A N 1
ATOM 1143 C CA . THR A 1 148 ? 53.009 20.522 -15.559 1.00 46.78 148 THR A CA 1
ATOM 1144 C C . THR A 1 148 ? 53.604 21.708 -16.307 1.00 46.78 148 THR A C 1
ATOM 1146 O O . THR A 1 148 ? 52.964 22.371 -17.120 1.00 46.78 148 THR A O 1
ATOM 1149 N N . ARG A 1 149 ? 54.835 22.040 -15.926 1.00 50.94 149 ARG A N 1
ATOM 1150 C CA . ARG A 1 149 ? 55.632 23.130 -16.473 1.00 50.94 149 ARG A CA 1
ATOM 1151 C C . ARG A 1 149 ? 56.228 22.641 -17.791 1.00 50.94 149 ARG A C 1
ATOM 1153 O O . ARG A 1 149 ? 57.227 21.931 -17.766 1.00 50.94 149 ARG A O 1
ATOM 1160 N N . THR A 1 150 ? 55.641 23.023 -18.921 1.00 47.41 150 THR A N 1
ATOM 1161 C CA . THR A 1 150 ? 56.269 22.813 -20.232 1.00 47.41 150 THR A CA 1
ATOM 1162 C C . THR A 1 150 ? 56.695 24.163 -20.785 1.00 47.41 150 THR A C 1
ATOM 1164 O O . THR A 1 150 ? 55.882 25.029 -21.096 1.00 47.41 150 THR A O 1
ATOM 1167 N N . THR A 1 151 ? 58.008 24.357 -20.839 1.00 52.50 151 THR A N 1
ATOM 1168 C CA . THR A 1 151 ? 58.682 25.485 -21.476 1.00 52.50 151 THR A CA 1
ATOM 1169 C C . THR A 1 151 ? 58.431 25.456 -22.978 1.00 52.50 151 THR A C 1
ATOM 1171 O O . THR A 1 151 ? 58.976 24.591 -23.662 1.00 52.50 151 THR A O 1
ATOM 1174 N N . GLN A 1 152 ? 57.686 26.423 -23.508 1.00 52.12 152 GLN A N 1
ATOM 1175 C CA . GLN A 1 152 ? 57.793 26.794 -24.916 1.00 52.12 152 GLN A CA 1
ATOM 1176 C C . GLN A 1 152 ? 57.870 28.313 -25.056 1.00 52.12 152 GLN A C 1
ATOM 1178 O O . GLN A 1 152 ? 57.179 29.073 -24.379 1.00 52.12 152 GLN A O 1
ATOM 1183 N N . ARG A 1 153 ? 58.846 28.710 -25.872 1.00 38.78 153 ARG A N 1
ATOM 1184 C CA . ARG A 1 153 ? 59.297 30.072 -26.137 1.00 38.78 153 ARG A CA 1
ATOM 1185 C C . ARG A 1 153 ? 58.236 30.896 -26.869 1.00 38.78 153 ARG A C 1
ATOM 1187 O O . ARG A 1 153 ? 57.352 30.373 -27.532 1.00 38.78 153 ARG A O 1
ATOM 1194 N N . ALA A 1 154 ? 58.410 32.202 -26.712 1.00 41.25 154 ALA A N 1
ATOM 1195 C CA . ALA A 1 154 ? 57.563 33.306 -27.125 1.00 41.25 154 ALA A CA 1
ATOM 1196 C C . ALA A 1 154 ? 57.158 33.350 -28.609 1.00 41.25 154 ALA A C 1
ATOM 1198 O O . ALA A 1 154 ? 57.967 33.081 -29.493 1.00 41.25 154 ALA A O 1
ATOM 1199 N N . ALA A 1 155 ? 55.958 33.885 -28.848 1.00 44.41 155 ALA A N 1
ATOM 1200 C CA . ALA A 1 155 ? 55.680 34.753 -29.985 1.00 44.41 155 ALA A CA 1
ATOM 1201 C C . ALA A 1 155 ? 54.720 35.873 -29.550 1.00 44.41 155 ALA A C 1
ATOM 1203 O O . ALA A 1 155 ? 53.735 35.656 -28.846 1.00 44.41 155 ALA A O 1
ATOM 1204 N N . THR A 1 156 ? 55.095 37.087 -29.923 1.00 44.69 156 THR A N 1
ATOM 1205 C CA . THR A 1 156 ? 54.586 38.376 -29.464 1.00 44.69 156 THR A CA 1
ATOM 1206 C C . THR A 1 156 ? 53.502 38.879 -30.410 1.00 44.69 156 THR A C 1
ATOM 1208 O O . THR A 1 156 ? 53.833 39.143 -31.560 1.00 44.69 156 THR A O 1
ATOM 1211 N N . THR A 1 157 ? 52.273 39.147 -29.945 1.00 46.22 157 THR A N 1
ATOM 1212 C CA . THR A 1 157 ? 51.374 40.059 -30.683 1.00 46.22 157 THR A CA 1
ATOM 1213 C C . THR A 1 157 ? 50.384 40.802 -29.777 1.00 46.22 157 THR A C 1
ATOM 1215 O O . THR A 1 157 ? 49.384 40.273 -29.315 1.00 46.22 157 THR A O 1
ATOM 1218 N N . GLN A 1 158 ? 50.762 42.052 -29.509 1.00 44.75 158 GLN A N 1
ATOM 1219 C CA . GLN A 1 158 ? 49.991 43.296 -29.380 1.00 44.75 158 GLN A CA 1
ATOM 1220 C C . GLN A 1 158 ? 48.579 43.314 -28.756 1.00 44.75 158 GLN A C 1
ATOM 1222 O O . GLN A 1 158 ? 47.598 42.782 -29.263 1.00 44.75 158 GLN A O 1
ATOM 1227 N N . ARG A 1 159 ? 48.501 44.124 -27.691 1.00 46.22 159 ARG A N 1
ATOM 1228 C CA . ARG A 1 159 ? 47.306 44.653 -27.027 1.00 46.22 159 ARG A CA 1
ATOM 1229 C C . ARG A 1 159 ? 46.448 45.517 -27.960 1.00 46.22 159 ARG A C 1
ATOM 1231 O O . ARG A 1 159 ? 46.974 46.406 -28.626 1.00 46.22 159 ARG A O 1
ATOM 1238 N N . ARG A 1 160 ? 45.125 45.428 -27.800 1.00 41.66 160 ARG A N 1
ATOM 1239 C CA . ARG A 1 160 ? 44.227 46.591 -27.900 1.00 41.66 160 ARG A CA 1
ATOM 1240 C C . ARG A 1 160 ? 43.073 46.450 -26.907 1.00 41.66 160 ARG A C 1
ATOM 1242 O O . ARG A 1 160 ? 42.196 45.616 -27.077 1.00 41.66 160 ARG A O 1
ATOM 1249 N N . ASN A 1 161 ? 43.103 47.293 -25.879 1.00 42.78 161 ASN A N 1
ATOM 1250 C CA . ASN A 1 161 ? 41.959 47.593 -25.026 1.00 42.78 161 ASN A CA 1
ATOM 1251 C C . ASN A 1 161 ? 41.238 48.789 -25.645 1.00 42.78 161 ASN A C 1
ATOM 1253 O O . ASN A 1 161 ? 41.872 49.834 -25.779 1.00 42.78 161 ASN A O 1
ATOM 1257 N N . ILE A 1 162 ? 39.947 48.672 -25.963 1.00 45.41 162 ILE A N 1
ATOM 1258 C CA . ILE A 1 162 ? 39.044 49.829 -26.038 1.00 45.41 162 ILE A CA 1
ATOM 1259 C C . ILE A 1 162 ? 37.724 49.459 -25.351 1.00 45.41 162 ILE A C 1
ATOM 1261 O O . ILE A 1 162 ? 37.237 48.336 -25.446 1.00 45.41 162 ILE A O 1
ATOM 1265 N N . ALA A 1 163 ? 37.253 50.424 -24.567 1.00 43.53 163 ALA A N 1
ATOM 1266 C CA . ALA A 1 163 ? 36.317 50.345 -23.462 1.00 43.53 163 ALA A CA 1
ATOM 1267 C C . ALA A 1 163 ? 34.868 49.988 -23.833 1.00 43.53 163 ALA A C 1
ATOM 1269 O O . ALA A 1 163 ? 34.348 50.408 -24.863 1.00 43.53 163 ALA A O 1
ATOM 1270 N N . ALA A 1 164 ? 34.196 49.290 -22.912 1.00 44.47 164 ALA A N 1
ATOM 1271 C CA . ALA A 1 164 ? 32.750 49.113 -22.912 1.00 44.47 164 ALA A CA 1
ATOM 1272 C C . ALA A 1 164 ? 32.065 50.358 -22.326 1.00 44.47 164 ALA A C 1
ATOM 1274 O O . ALA A 1 164 ? 32.285 50.730 -21.169 1.00 44.47 164 ALA A O 1
ATOM 1275 N N . THR A 1 165 ? 31.224 50.995 -23.136 1.00 41.31 165 THR A N 1
ATOM 1276 C CA . THR A 1 165 ? 30.404 52.139 -22.746 1.00 41.31 165 THR A CA 1
ATOM 1277 C C . THR A 1 165 ? 29.198 51.680 -21.928 1.00 41.31 165 THR A C 1
ATOM 1279 O O . THR A 1 165 ? 28.427 50.805 -22.311 1.00 41.31 165 THR A O 1
ATOM 1282 N N . ARG A 1 166 ? 29.056 52.325 -20.775 1.00 46.81 166 ARG A N 1
ATOM 1283 C CA . ARG A 1 166 ? 27.962 52.274 -19.808 1.00 46.81 166 ARG A CA 1
ATOM 1284 C C . ARG A 1 166 ? 26.645 52.754 -20.430 1.00 46.81 166 ARG A C 1
ATOM 1286 O O . ARG A 1 166 ? 26.599 53.883 -20.901 1.00 46.81 166 ARG A O 1
ATOM 1293 N N . THR A 1 167 ? 25.556 51.996 -20.273 1.00 39.25 167 THR A N 1
ATOM 1294 C CA . THR A 1 167 ? 24.213 52.603 -20.210 1.00 39.25 167 THR A CA 1
ATOM 1295 C C . THR A 1 167 ? 23.407 51.990 -19.073 1.00 39.25 167 THR A C 1
ATOM 1297 O O . THR A 1 167 ? 23.252 50.780 -18.953 1.00 39.25 167 THR A O 1
ATOM 1300 N N . ARG A 1 168 ? 22.958 52.881 -18.194 1.00 43.47 168 ARG A N 1
ATOM 1301 C CA . ARG A 1 168 ? 22.192 52.669 -16.971 1.00 43.47 168 ARG A CA 1
ATOM 1302 C C . ARG A 1 168 ? 20.819 53.261 -17.249 1.00 43.47 168 ARG A C 1
ATOM 1304 O O . ARG A 1 168 ? 20.787 54.466 -17.442 1.00 43.47 168 ARG A O 1
ATOM 1311 N N . GLN A 1 169 ? 19.740 52.486 -17.236 1.00 47.06 169 GLN A N 1
ATOM 1312 C CA . GLN A 1 169 ? 18.365 53.006 -17.163 1.00 47.06 169 GLN A CA 1
ATOM 1313 C C . GLN A 1 169 ? 17.478 51.927 -16.516 1.00 47.06 169 GLN A C 1
ATOM 1315 O O . GLN A 1 169 ? 17.346 50.830 -17.037 1.00 47.06 169 GLN A O 1
ATOM 1320 N N . THR A 1 170 ? 17.228 52.048 -15.212 1.00 37.38 170 THR A N 1
ATOM 1321 C CA . THR A 1 170 ? 16.054 52.645 -14.532 1.00 37.38 170 THR A CA 1
ATOM 1322 C C . THR A 1 170 ? 14.932 51.647 -14.280 1.00 37.38 170 THR A C 1
ATOM 1324 O O . THR A 1 170 ? 14.255 51.174 -15.184 1.00 37.38 170 THR A O 1
ATOM 1327 N N . GLN A 1 171 ? 14.742 51.397 -12.987 1.00 45.41 171 GLN A N 1
ATOM 1328 C CA . GLN A 1 171 ? 13.567 50.806 -12.368 1.00 45.41 171 GLN A CA 1
ATOM 1329 C C . GLN A 1 171 ? 12.293 51.553 -12.780 1.00 45.41 171 GLN A C 1
ATOM 1331 O O . GLN A 1 171 ? 12.283 52.785 -12.828 1.00 45.41 171 GLN A O 1
ATOM 1336 N N . ARG A 1 172 ? 11.188 50.819 -12.932 1.00 40.47 172 ARG A N 1
ATOM 1337 C CA . ARG A 1 172 ? 9.858 51.378 -12.687 1.00 40.47 172 ARG A CA 1
ATOM 1338 C C . ARG A 1 172 ? 8.968 50.337 -12.014 1.00 40.47 172 ARG A C 1
ATOM 1340 O O . ARG A 1 172 ? 8.536 49.371 -12.630 1.00 40.47 172 ARG A O 1
ATOM 1347 N N . ASN A 1 173 ? 8.737 50.565 -10.725 1.00 42.84 173 ASN A N 1
ATOM 1348 C CA . ASN A 1 173 ? 7.620 50.018 -9.965 1.00 42.84 173 ASN A CA 1
ATOM 1349 C C . ASN A 1 173 ? 6.317 50.667 -10.446 1.00 42.84 173 ASN A C 1
ATOM 1351 O O . ASN A 1 173 ? 6.303 51.889 -10.557 1.00 42.84 173 ASN A O 1
ATOM 1355 N N . THR A 1 174 ? 5.240 49.887 -10.591 1.00 42.03 174 THR A N 1
ATOM 1356 C CA . THR A 1 174 ? 3.857 50.265 -10.216 1.00 42.03 174 THR A CA 1
ATOM 1357 C C . THR A 1 174 ? 2.958 49.019 -10.170 1.00 42.03 174 THR A C 1
ATOM 1359 O O . THR A 1 174 ? 2.629 48.457 -11.207 1.00 42.03 174 THR A O 1
ATOM 1362 N N . THR A 1 175 ? 2.663 48.594 -8.937 1.00 45.28 175 THR A N 1
ATOM 1363 C CA . THR A 1 175 ? 1.384 48.147 -8.330 1.00 45.28 175 THR A CA 1
ATOM 1364 C C . THR A 1 175 ? 0.297 47.344 -9.091 1.00 45.28 175 THR A C 1
ATOM 1366 O O . THR A 1 175 ? 0.077 47.522 -10.284 1.00 45.28 175 THR A O 1
ATOM 1369 N N . PRO A 1 176 ? -0.454 46.485 -8.357 1.00 47.12 176 PRO A N 1
ATOM 1370 C CA . PRO A 1 176 ? -1.394 45.498 -8.888 1.00 47.12 176 PRO A CA 1
ATOM 1371 C C . PRO A 1 176 ? -2.817 46.058 -9.032 1.00 47.12 176 PRO A C 1
ATOM 1373 O O . PRO A 1 176 ? -3.236 46.913 -8.251 1.00 47.12 176 PRO A O 1
ATOM 1376 N N . VAL A 1 177 ? -3.603 45.507 -9.962 1.00 39.19 177 VAL A N 1
ATOM 1377 C CA . VAL A 1 177 ? -5.053 45.748 -10.030 1.00 39.19 177 VAL A CA 1
ATOM 1378 C C . VAL A 1 177 ? -5.813 44.436 -9.855 1.00 39.19 177 VAL A C 1
ATOM 1380 O O . VAL A 1 177 ? -5.540 43.422 -10.490 1.00 39.19 177 VAL A O 1
ATOM 1383 N N . ARG A 1 178 ? -6.753 44.502 -8.914 1.00 37.12 178 ARG A N 1
ATOM 1384 C CA . ARG A 1 178 ? -7.602 43.456 -8.354 1.00 37.12 178 ARG A CA 1
ATOM 1385 C C . ARG A 1 178 ? -8.974 43.477 -9.043 1.00 37.12 178 ARG A C 1
ATOM 1387 O O . ARG A 1 178 ? -9.524 44.551 -9.256 1.00 37.12 178 ARG A O 1
ATOM 1394 N N . THR A 1 179 ? -9.562 42.284 -9.178 1.00 36.78 179 THR A N 1
ATOM 1395 C CA . THR A 1 179 ? -11.006 41.953 -9.288 1.00 36.78 179 THR A CA 1
ATOM 1396 C C . THR A 1 179 ? -11.797 42.416 -10.512 1.00 36.78 179 THR A C 1
ATOM 1398 O O . THR A 1 179 ? -12.012 43.606 -10.692 1.00 36.78 179 THR A O 1
ATOM 1401 N N . GLN A 1 180 ? -12.426 41.446 -11.193 1.00 39.06 180 GLN A N 1
ATOM 1402 C CA . GLN A 1 180 ? -13.894 41.321 -11.248 1.00 39.06 180 GLN A CA 1
ATOM 1403 C C . GLN A 1 180 ? -14.330 39.970 -11.859 1.00 39.06 180 GLN A C 1
ATOM 1405 O O . GLN A 1 180 ? -13.942 39.613 -12.964 1.00 39.06 180 GLN A O 1
ATOM 1410 N N . ALA A 1 181 ? -15.161 39.238 -11.116 1.00 38.28 181 ALA A N 1
ATOM 1411 C CA . ALA A 1 181 ? -16.180 38.306 -11.611 1.00 38.28 181 ALA A CA 1
ATOM 1412 C C . ALA A 1 181 ? -17.521 38.839 -11.060 1.00 38.28 181 ALA A C 1
ATOM 1414 O O . ALA A 1 181 ? -17.479 39.481 -10.000 1.00 38.28 181 ALA A O 1
ATOM 1415 N N . PRO A 1 182 ? -18.688 38.614 -11.705 1.00 46.47 182 PRO A N 1
ATOM 1416 C CA . PRO A 1 182 ? -19.407 37.360 -11.428 1.00 46.47 182 PRO A CA 1
ATOM 1417 C C . PRO A 1 182 ? -20.362 36.798 -12.523 1.00 46.47 182 PRO A C 1
ATOM 1419 O O . PRO A 1 182 ? -20.938 37.522 -13.322 1.00 46.47 182 PRO A O 1
ATOM 1422 N N . ALA A 1 183 ? -20.586 35.480 -12.396 1.00 37.97 183 ALA A N 1
ATOM 1423 C CA . ALA A 1 183 ? -21.834 34.699 -12.537 1.00 37.97 183 ALA A CA 1
ATOM 1424 C C . ALA A 1 183 ? -22.556 34.480 -13.892 1.00 37.97 183 ALA A C 1
ATOM 1426 O O . ALA A 1 183 ? -23.164 35.385 -14.445 1.00 37.97 183 ALA A O 1
ATOM 1427 N N . ALA A 1 184 ? -22.698 33.191 -14.259 1.00 37.69 184 ALA A N 1
ATOM 1428 C CA . ALA A 1 184 ? -23.987 32.544 -14.573 1.00 37.69 184 ALA A CA 1
ATOM 1429 C C . ALA A 1 184 ? -23.891 30.997 -14.438 1.00 37.69 184 ALA A C 1
ATOM 1431 O O . ALA A 1 184 ? -22.914 30.386 -14.863 1.00 37.69 184 ALA A O 1
ATOM 1432 N N . LYS A 1 185 ? -24.908 30.366 -13.835 1.00 43.84 185 LYS A N 1
ATOM 1433 C CA . LYS A 1 185 ? -25.215 28.911 -13.790 1.00 43.84 185 LYS A CA 1
ATOM 1434 C C . LYS A 1 185 ? -26.671 28.738 -14.300 1.00 43.84 185 LYS A C 1
ATOM 1436 O O . LYS A 1 185 ? -27.370 29.745 -14.354 1.00 43.84 185 LYS A O 1
ATOM 1441 N N . PRO A 1 186 ? -27.245 27.521 -14.387 1.00 45.66 186 PRO A N 1
ATOM 1442 C CA . PRO A 1 186 ? -26.845 26.317 -15.128 1.00 45.66 186 PRO A CA 1
ATOM 1443 C C . PRO A 1 186 ? -27.992 25.824 -16.057 1.00 45.66 186 PRO A C 1
ATOM 1445 O O . PRO A 1 186 ? -29.159 26.104 -15.799 1.00 45.66 186 PRO A O 1
ATOM 1448 N N . ALA A 1 187 ? -27.694 25.029 -17.092 1.00 39.25 187 ALA A N 1
ATOM 1449 C CA . ALA A 1 187 ? -28.719 24.341 -17.888 1.00 39.25 187 ALA A CA 1
ATOM 145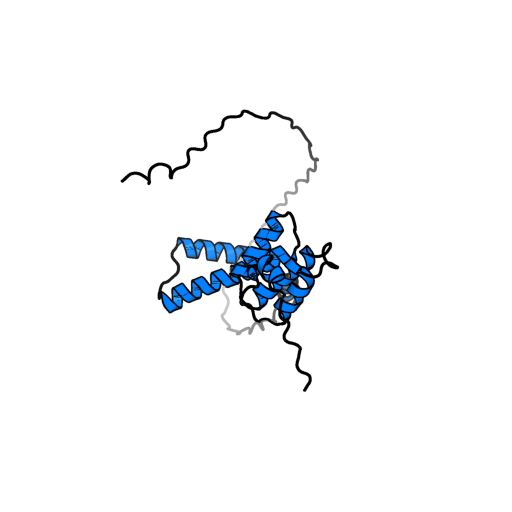0 C C . ALA A 1 187 ? -28.596 22.815 -17.758 1.00 39.25 187 ALA A C 1
ATOM 1452 O O . ALA A 1 187 ? -27.522 22.233 -17.906 1.00 39.25 187 ALA A O 1
ATOM 1453 N N . THR A 1 188 ? -29.729 22.203 -17.440 1.00 37.62 188 THR A N 1
ATOM 1454 C CA . THR A 1 188 ? -29.978 20.787 -17.174 1.00 37.62 188 THR A CA 1
ATOM 1455 C C . THR A 1 188 ? -30.248 20.035 -18.478 1.00 37.62 188 THR A C 1
ATOM 1457 O O . THR A 1 188 ? -31.113 20.464 -19.235 1.00 37.62 188 THR A O 1
ATOM 1460 N N . GLN A 1 189 ? -29.630 18.870 -18.702 1.00 39.22 189 GLN A N 1
ATOM 1461 C CA . GLN A 1 189 ? -30.272 17.780 -19.453 1.00 39.22 189 GLN A CA 1
ATOM 1462 C C . GLN A 1 189 ? -29.633 16.413 -19.130 1.00 39.22 189 GLN A C 1
ATOM 1464 O O . GLN A 1 189 ? -28.405 16.310 -19.106 1.00 39.22 189 GLN A O 1
ATOM 1469 N N . PRO A 1 190 ? -30.433 15.361 -18.861 1.00 44.94 190 PRO A N 1
ATOM 1470 C CA . PRO A 1 190 ? -29.934 14.027 -18.549 1.00 44.94 190 PRO A CA 1
ATOM 1471 C C . PRO A 1 190 ? -30.063 13.088 -19.754 1.00 44.94 190 PRO A C 1
ATOM 1473 O O . PRO A 1 190 ? -31.167 12.886 -20.241 1.00 44.94 190 PRO A O 1
ATOM 1476 N N . GLN A 1 191 ? -28.987 12.414 -20.164 1.00 43.16 191 GLN A N 1
ATOM 1477 C CA . GLN A 1 191 ? -29.094 11.138 -20.885 1.00 43.16 191 GLN A CA 1
ATOM 1478 C C . GLN A 1 191 ? -27.949 10.205 -20.474 1.00 43.16 191 GLN A C 1
ATOM 1480 O O . GLN A 1 191 ? -26.836 10.268 -20.985 1.00 43.16 191 GLN A O 1
ATOM 1485 N N . ARG A 1 192 ? -28.243 9.317 -19.516 1.00 43.59 192 ARG A N 1
ATOM 1486 C CA . ARG A 1 192 ? -27.490 8.077 -19.316 1.00 43.59 192 ARG A CA 1
ATOM 1487 C C . ARG A 1 192 ? -27.984 7.071 -20.354 1.00 43.59 192 ARG A C 1
ATOM 1489 O O . ARG A 1 192 ? -29.033 6.467 -20.159 1.00 43.59 192 ARG A O 1
ATOM 1496 N N . ALA A 1 193 ? -27.236 6.885 -21.435 1.00 47.69 193 ALA A N 1
ATOM 1497 C CA . ALA A 1 193 ? -27.329 5.671 -22.235 1.00 47.69 193 ALA A CA 1
ATOM 1498 C C . ALA A 1 193 ? -26.332 4.662 -21.645 1.00 47.69 193 ALA A C 1
ATOM 1500 O O . ALA A 1 193 ? -25.121 4.832 -21.766 1.00 47.69 193 ALA A O 1
ATOM 1501 N N . ASN A 1 194 ? -26.839 3.651 -20.937 1.00 59.06 194 ASN A N 1
ATOM 1502 C CA . ASN A 1 194 ? -26.031 2.519 -20.487 1.00 59.06 194 ASN A CA 1
ATOM 1503 C C . ASN A 1 194 ? -25.638 1.665 -21.712 1.00 59.06 194 ASN A C 1
ATOM 1505 O O . ASN A 1 194 ? -26.534 1.182 -22.404 1.00 59.06 194 ASN A O 1
ATOM 1509 N N . PRO A 1 195 ? -24.343 1.407 -21.961 1.00 58.75 195 PRO A N 1
ATOM 1510 C CA . PRO A 1 195 ? -23.870 0.715 -23.165 1.00 58.75 195 PRO A CA 1
ATOM 1511 C C . PRO A 1 195 ? -23.936 -0.827 -23.096 1.00 58.75 195 PRO A C 1
ATOM 1513 O O . PRO A 1 195 ? -23.352 -1.499 -23.937 1.00 58.75 195 PRO A O 1
ATOM 1516 N N . PHE A 1 196 ? -24.649 -1.407 -22.123 1.00 58.34 196 PHE A N 1
ATOM 1517 C CA . PHE A 1 196 ? -24.702 -2.865 -21.890 1.00 58.34 196 PHE A CA 1
ATOM 1518 C C . PHE A 1 196 ? -26.122 -3.461 -21.957 1.00 58.34 196 PHE A C 1
ATOM 1520 O O . PHE A 1 196 ? -26.371 -4.552 -21.457 1.00 58.34 196 PHE A O 1
ATOM 1527 N N . GLY A 1 197 ? -27.075 -2.753 -22.569 1.00 51.22 197 GLY A N 1
ATOM 1528 C CA . GLY A 1 197 ? -28.491 -3.144 -22.593 1.00 51.22 197 GLY A CA 1
ATOM 1529 C C . GLY A 1 197 ? -28.899 -4.226 -23.603 1.00 51.22 197 GLY A C 1
ATOM 1530 O O . GLY A 1 197 ? -30.085 -4.524 -23.682 1.00 51.22 197 GLY A O 1
ATOM 1531 N N . SER A 1 198 ? -27.981 -4.805 -24.385 1.00 56.56 198 SER A N 1
ATOM 1532 C CA . SER A 1 198 ? -28.330 -5.717 -25.494 1.00 56.56 198 SER A CA 1
ATOM 1533 C C . SER A 1 198 ? -27.752 -7.135 -25.399 1.00 56.56 198 SER A C 1
ATOM 1535 O O . SER A 1 198 ? -27.692 -7.830 -26.407 1.00 56.56 198 SER A O 1
ATOM 1537 N N . LEU A 1 199 ? -27.366 -7.611 -24.210 1.00 55.62 199 LEU A N 1
ATOM 1538 C CA . LEU A 1 199 ? -26.867 -8.985 -24.017 1.00 55.62 199 LEU A CA 1
ATOM 1539 C C . LEU A 1 199 ? -27.783 -9.831 -23.130 1.00 55.62 199 LEU A C 1
ATOM 1541 O O . LEU A 1 199 ? -27.357 -10.443 -22.155 1.00 55.62 199 LEU A O 1
ATOM 1545 N N . SER A 1 200 ? -29.068 -9.876 -23.470 1.00 47.88 200 SER A N 1
ATOM 1546 C CA . SER A 1 200 ? -29.981 -10.897 -22.951 1.00 47.88 200 SER A CA 1
ATOM 1547 C C . SER A 1 200 ? -31.135 -11.095 -23.923 1.00 47.88 200 SER A C 1
ATOM 1549 O O . SER A 1 200 ? -32.171 -10.453 -23.782 1.00 47.88 200 SER A O 1
ATOM 1551 N N . GLN A 1 201 ? -30.947 -11.973 -24.909 1.00 46.97 201 GLN A N 1
ATOM 1552 C CA . GLN A 1 201 ? -32.031 -12.764 -25.492 1.00 46.97 201 GLN A CA 1
ATOM 1553 C C . GLN A 1 201 ? -31.475 -13.923 -26.336 1.00 46.97 201 GLN A C 1
ATOM 1555 O O . GLN A 1 201 ? -30.805 -13.689 -27.338 1.00 46.97 201 GLN A O 1
ATOM 1560 N N . LYS A 1 202 ? -31.883 -15.129 -25.913 1.00 40.34 202 LYS A N 1
ATOM 1561 C CA . LYS A 1 202 ? -31.725 -16.475 -26.494 1.00 40.34 202 LYS A CA 1
ATOM 1562 C C . LYS A 1 202 ? -30.392 -17.186 -26.301 1.00 40.34 202 LYS A C 1
ATOM 1564 O O . LYS A 1 202 ? -29.393 -16.800 -26.934 1.00 40.34 202 LYS A O 1
#

pLDDT: mean 77.22, std 23.77, range [36.06, 98.44]

Foldseek 3Di:
DDPPPQLDDDPVLCVVVVLCPPDRPSVLSVLSNLLPDPVCVVVNLVSLLVNLVVCLVVLVLVSSLVSLVVCVVVVNDDVSSVVSNVSSVVSVVVVVVCCCCPVVVHDDDPVRVVVVVVVVVVPVVVDDPVVVVVVVPPDPDPDPPPDPDDDDDDDDDDDDDDDDDDDDDDDDDDDDDDDDDDDDDDDDDDDDDDPPPPPDDD

=== Feature glossary ===
The record interleaves many kinds of information about one protein. Here is each kind framed as the question it answers.

Q: What known structures does this most resemble?
A: Structural nearest neighbors (via Foldseek easy-search vs the PDB). Reported per hit: target PDB id, E-value, and alignment TM-score. A TM-score above ~0.5 is the conventional threshold for 'same fold'.

Q: Where is each backbone atom in 3D?
A: The mmCIF table is the protein's shape written out atom by atom. For each backbone N, Cα, C, and carbonyl O, it records an (x, y, z) coordinate triple in Å plus the residue type, chain letter, and residue number.

Q: What are the backbone torsion angles?
A: The φ/ψ torsion pair specifies the backbone conformation at each residue. φ rotates about the N–Cα bond, ψ about the Cα–C bond. Steric clashes forbid most of the (φ, ψ) plane — the allowed regions (α-helix basin, β-sheet basin, left-handed helix) are the Ramachandran-allowed regions.

Q: Which residues are buried vs exposed?
A: Solvent-accessible surface area (SASA) is the area in Å² traced out by the centre of a 1.4 Å probe sphere (a water molecule) rolled over the protein's van der Waals surface (Shrake–Rupley / Lee–Richards construction). Buried residues have near-zero SASA; fully exposed residues can exceed 200 Å². The total SASA scales roughly with the number of surface residues.

Q: How confident is the AlphaFold model at each residue?
A: pLDDT is the predicted lDDT-Cα score: AlphaFold's confidence that the local environment of each residue (all inter-atomic distances within 15 Å) is correctly placed. It is a per-residue number between 0 and 100, with higher meaning more reliable.

Q: What does the local fold look like, residue by residue?
A: 3Di is Foldseek's structural alphabet. Each residue is assigned one of twenty discrete states based on how its Cα sits relative to its spatial (not sequential) neighbors. Aligning 3Di strings finds structural homologs roughly as well as full 3D superposition, but orders of magnitude faster.

Q: How big and how compact is the whole molecule?
A: Radius of gyration (Rg) is the root-mean-square distance of Cα atoms from their centroid — a single number for overall size and compactness. A globular domain of N residues has Rg ≈ 2.2·N^0.38 Å; an extended or disordered chain has a much larger Rg. The Cα contact count is the number of residue pairs whose Cα atoms are within 8 Å and are more than four positions apart in sequence — a standard proxy for tertiary packing density. The bounding box is the smallest axis-aligned box enclosing all Cα atoms.

Q: Which residues are in helices, strands, or loops?
A: DSSP 8-state secondary structure assigns each residue one of H (α-helix), G (3₁₀-helix), I (π-helix), E (extended β-strand), B (isolated β-bridge), T (hydrogen-bonded turn), S (bend), or '-' (coil). The assignment is computed from backbone hydrogen-bond geometry via the Kabsch–Sander algorithm.

Q: How mobile is each atom in the crystal?
A: Crystallographic B-factors measure how much each atom's electron density is smeared out, in Å². They rise in mobile loops and surface residues and fall in the buried interior. In AlphaFold models this column is repurposed to hold pLDDT instead.

Q: What if only a Cα trace is available?
A: P-SEA three-state annotation labels each residue as helix, strand, or coil based purely on the geometry of the Cα trace. It serves as a fallback when the full backbone (and thus DSSP) is unavailable.

Q: What family and function is it annotated with?
A: Database cross-references. InterPro integrates a dozen domain/family signature databases into unified entries with residue-range hits. GO terms attach function/process/location labels with evidence codes. CATH codes position the fold in a four-level structural taxonomy. Organism is the NCBI-taxonomy species name.

Q: Are the domains correctly placed relative to each other?
A: Predicted Aligned Error (PAE) is an AlphaFold confidence matrix: entry (i, j) is the expected error in the position of residue j, in ångströms, when the prediction is superimposed on the true structure at residue i. Low PAE within a block of residues means that block is internally rigid and well-predicted; high PAE between two blocks means their relative placement is uncertain even if each block individually is confident.

Q: What do the diagnostic plots show?
A: Three diagnostic plots accompany the record. The Cα contact map visualizes the tertiary structure as a 2D adjacency matrix (8 Å cutoff, sequence-local contacts suppressed). The Ramachandran plot shows the distribution of backbone (φ, ψ) torsions, with points in the α and β basins reflecting secondary structure content. The PAE plot shows AlphaFold's inter-residue confidence as a color matrix.

Q: What is the amino-acid chain?
A: Primary structure: the covalent order of the twenty standard amino acids along the backbone. Two proteins with the same sequence will (almost always) fold to the same structure; two with 30% identity often share a fold but not the details.

Q: What do the rendered images show?
A: The six renders are orthographic views along the three Cartesian axes in both directions. Representation (cartoon, sticks, or surface) and color scheme (sequence-rainbow or by-chain) vary across proteins so the training set covers all the common visualization conventions.